Protein AF-A0A957HGF2-F1 (afdb_monomer)

pLDDT: mean 92.19, std 8.31, range [50.94, 98.81]

Radius of gyration: 19.51 Å; Cα contacts (8 Å, |Δi|>4): 383; chains: 1; bounding box: 54×45×53 Å

Mean predicted aligned error: 4.56 Å

Secondary structure (DSSP, 8-state):
--STTTGGG--PPPPP----HHHHHHHHHHHHHHHHHHHHHHHHTHHHHHH-TT---TTSS--SSS--HHHHHHHHHHHHHHHHHHHHHHHHHHHH-TT--TTTTT----HHHHHHHHHHHHHHHHHHHHHHHHHHHHHS--EEETTEEE-PPPHHHHHHHHHHHHHHHHHHHHHHHIIIIIT--B-TTSPBPPHHHHHHHHHHHHHHHHHHHHHHHHHHHHTTPPPTT--HHHHHHHHHHHHHHHHHHHHHHHHHHHHSSSHHHHHHHHHHHHHHHHHHSPP-S--

Sequence (287 aa):
LKTMYFNSLVQPLPEAMPMTGPMRWLGYVLAAGIPAITFFWTQTSFLNFLMGAENPLLFTAPTPLFAQNITNGVVVWALTNGVITLVLFLIWHFTSNKGATLENYAMPIHWPHIFKSALLAICVLTFGYLLLAAADLLFRVDFRFWVVTAKLMSPLQFRMFLGYLPFFVIFFLIVGLVLHGQLRLMTATGDDVPMWRAMLANVGLLVTGIVVLLLIQYIPLMAGSPLPLGESLLTIVAFQFVALLTIAGVVMTFFFRKTGTLYTGAFLSALFITWVIVAGQATHFAF

Foldseek 3Di:
DPDPLLLLLFDPAFQADADDDPVLVVLLCCLQAVLLVCLPCQLPPVCCVVPNPPDPDQQNDADLLRQFSNLSSVLSSLLVSLVVLVVVVVVCCVPPVDPDDCLNLQRDPDVVSLVSLLVLLVVVVVVVLVVQVVCCVPPVDFPDDPLFGFDDDDPSLVSNLVSSLVSLLSSLQSLSSCLSHHNQDDDPVSHHDPLVVSLVSQLCSQQVSLVVSLCQQVVVVVVVHHRPVPDVVSSSVSVNSNVLSSVLSSQQSVSCVRRSHRNNSSSNSSSVVSNRDSRSGDGRDDD

Nearest PDB structures (foldseek):
  6xbj-assembly1_R  TM=2.163E-01  e=7.544E+00  Homo sapiens

Structure (mmCIF, N/CA/C/O backbone):
data_AF-A0A957HGF2-F1
#
_entry.id   AF-A0A957HGF2-F1
#
loop_
_atom_site.group_PDB
_atom_site.id
_atom_site.type_symbol
_atom_site.label_atom_id
_atom_site.label_alt_id
_atom_site.label_comp_id
_atom_site.label_asym_id
_atom_site.label_entity_id
_atom_site.label_seq_id
_atom_site.pdbx_PDB_ins_code
_atom_site.Cartn_x
_atom_site.Cartn_y
_atom_site.Cartn_z
_atom_site.occupancy
_atom_site.B_iso_or_equiv
_atom_site.auth_seq_id
_atom_site.auth_comp_id
_atom_site.auth_asym_id
_atom_site.auth_atom_id
_atom_site.pdbx_PDB_model_num
ATOM 1 N N . LEU A 1 1 ? -10.118 -19.663 6.693 1.00 84.44 1 LEU A N 1
ATOM 2 C CA . LEU A 1 1 ? -11.079 -19.133 7.695 1.00 84.44 1 LEU A CA 1
ATOM 3 C C . LEU A 1 1 ? -12.048 -20.195 8.218 1.00 84.44 1 LEU A C 1
ATOM 5 O O . LEU A 1 1 ? -12.148 -20.310 9.422 1.00 84.44 1 LEU A O 1
ATOM 9 N N . LYS A 1 2 ? -12.700 -21.024 7.383 1.00 84.81 2 LYS A N 1
ATOM 10 C CA . LYS A 1 2 ? -13.541 -22.147 7.876 1.00 84.81 2 LYS A CA 1
ATOM 11 C C . LYS A 1 2 ? -12.757 -23.355 8.430 1.00 84.81 2 LYS A C 1
ATOM 13 O O . LYS A 1 2 ? -13.328 -24.248 9.036 1.00 84.81 2 LYS A O 1
ATOM 18 N N . THR A 1 3 ? -11.450 -23.401 8.192 1.00 88.62 3 THR A N 1
ATOM 19 C CA . THR A 1 3 ? -10.520 -24.418 8.707 1.00 88.62 3 THR A CA 1
ATOM 20 C C . THR A 1 3 ? -10.354 -24.304 10.223 1.00 88.62 3 THR A C 1
ATOM 22 O O . THR A 1 3 ? -10.241 -23.177 10.706 1.00 88.62 3 THR A O 1
ATOM 25 N N . MET A 1 4 ? -10.178 -25.419 10.943 1.00 85.56 4 MET A N 1
ATOM 26 C CA . MET A 1 4 ? -9.976 -25.413 12.405 1.00 85.56 4 MET A CA 1
ATOM 27 C C . MET A 1 4 ? -8.855 -24.465 12.867 1.00 85.56 4 MET A C 1
ATOM 29 O O . MET A 1 4 ? -9.031 -23.721 13.825 1.00 85.56 4 MET A O 1
ATOM 33 N N . TYR A 1 5 ? -7.731 -24.420 12.147 1.00 90.94 5 TYR A N 1
ATOM 34 C CA . TYR A 1 5 ? -6.567 -23.627 12.553 1.00 90.94 5 TYR A CA 1
ATOM 35 C C . TYR A 1 5 ? -6.766 -22.099 12.439 1.00 90.94 5 TYR A C 1
ATOM 37 O O . TYR A 1 5 ? -6.429 -21.355 13.365 1.00 90.94 5 TYR A O 1
ATOM 45 N N . PHE A 1 6 ? -7.327 -21.630 11.315 1.00 94.44 6 PHE A N 1
ATOM 46 C CA . PHE A 1 6 ? -7.536 -20.199 11.033 1.00 94.44 6 PHE A CA 1
ATOM 47 C C . PHE A 1 6 ? -8.902 -19.657 11.475 1.00 94.44 6 PHE A C 1
ATOM 49 O O . PHE A 1 6 ? -9.135 -18.460 11.326 1.00 94.44 6 PHE A O 1
ATOM 56 N N . ASN A 1 7 ? -9.813 -20.489 11.989 1.00 94.06 7 ASN A N 1
ATOM 57 C CA . ASN A 1 7 ? -11.119 -20.014 12.465 1.00 94.06 7 ASN A CA 1
ATOM 58 C C . ASN A 1 7 ? -10.973 -19.031 13.638 1.00 94.06 7 ASN A C 1
ATOM 60 O O . ASN A 1 7 ? -11.716 -18.064 13.728 1.00 94.06 7 ASN A O 1
ATOM 64 N N . SER A 1 8 ? -9.932 -19.184 14.465 1.00 93.38 8 SER A N 1
ATOM 65 C CA . SER A 1 8 ? -9.652 -18.250 15.565 1.00 93.38 8 SER A CA 1
ATOM 66 C C . SER A 1 8 ? -9.336 -16.815 15.114 1.00 93.38 8 SER A C 1
ATOM 68 O O . SER A 1 8 ? -9.271 -15.923 15.952 1.00 93.38 8 SER A O 1
ATOM 70 N N . LEU A 1 9 ? -9.079 -16.585 13.818 1.00 94.88 9 LEU A N 1
ATOM 71 C CA . LEU A 1 9 ? -8.892 -15.241 13.262 1.00 94.88 9 LEU A CA 1
ATOM 72 C C . LEU A 1 9 ? -10.216 -14.514 13.008 1.00 94.88 9 LEU A C 1
ATOM 74 O O . LEU A 1 9 ? -10.194 -13.314 12.768 1.00 94.88 9 LEU A O 1
ATOM 78 N N . VAL A 1 10 ? -11.350 -15.219 13.002 1.00 95.81 10 VAL A N 1
ATOM 79 C CA . VAL A 1 10 ? -12.670 -14.614 12.814 1.00 95.81 10 VAL A CA 1
ATOM 80 C C . VAL A 1 10 ? -13.101 -14.000 14.141 1.00 95.81 10 VAL A C 1
ATOM 82 O O . VAL A 1 10 ? -13.504 -14.710 15.058 1.00 95.81 10 VAL A O 1
ATOM 85 N N . GLN A 1 11 ? -12.983 -12.679 14.246 1.00 92.19 11 GLN A N 1
ATOM 86 C CA . GLN A 1 11 ? -13.382 -11.907 15.421 1.00 92.19 11 GLN A CA 1
ATOM 87 C C . GLN A 1 11 ? -14.554 -10.978 15.084 1.00 92.19 11 GLN A C 1
ATOM 89 O O . GLN A 1 11 ? -14.742 -10.640 13.907 1.00 92.19 11 GLN A O 1
ATOM 94 N N . PRO A 1 12 ? -15.355 -10.563 16.085 1.00 92.44 12 PRO A N 1
ATOM 95 C CA . PRO A 1 12 ? -16.331 -9.501 15.881 1.00 92.44 12 PRO A CA 1
ATOM 96 C C . PRO A 1 12 ? -15.640 -8.238 15.364 1.00 92.44 12 PRO A C 1
ATOM 98 O O . PRO A 1 12 ? -14.482 -7.964 15.682 1.00 92.44 12 PRO A O 1
ATOM 101 N N . LEU A 1 13 ? -16.359 -7.471 14.545 1.00 93.69 13 LEU A N 1
ATOM 102 C CA . LEU A 1 13 ? -15.861 -6.176 14.106 1.00 93.69 13 LEU A CA 1
ATOM 103 C C . LEU A 1 13 ? -15.725 -5.253 15.327 1.00 93.69 13 LEU A C 1
ATOM 105 O O . LEU A 1 13 ? -16.659 -5.192 16.127 1.00 93.69 13 LEU A O 1
ATOM 109 N N . PRO A 1 14 ? -14.605 -4.526 15.465 1.00 92.50 14 PRO A N 1
ATOM 110 C CA . PRO A 1 14 ? -14.421 -3.611 16.578 1.00 92.50 14 PRO A CA 1
ATOM 111 C C . PRO A 1 14 ? -15.425 -2.466 16.487 1.00 92.50 14 PRO A C 1
ATOM 113 O O . PRO A 1 14 ? -15.842 -2.076 15.383 1.00 92.50 14 PRO A O 1
ATOM 116 N N . GLU A 1 15 ? -15.769 -1.907 17.645 1.00 91.25 15 GLU A N 1
ATOM 117 C CA . GLU A 1 15 ? -16.555 -0.682 17.723 1.00 91.25 15 GLU A CA 1
ATOM 118 C C . GLU A 1 15 ? -15.831 0.432 16.970 1.00 91.25 15 GLU A C 1
ATOM 120 O O . GLU A 1 15 ? -14.647 0.710 17.191 1.00 91.25 15 GLU A O 1
ATOM 125 N N . ALA A 1 16 ? -16.547 1.033 16.030 1.00 89.00 16 ALA A N 1
ATOM 126 C CA . ALA A 1 16 ? -15.985 2.016 15.137 1.00 89.00 16 ALA A CA 1
ATOM 127 C C . ALA A 1 16 ? -16.044 3.408 15.768 1.00 89.00 16 ALA A C 1
ATOM 129 O O . ALA A 1 16 ? -17.115 3.902 16.105 1.00 89.00 16 ALA A O 1
ATOM 130 N N . MET A 1 17 ? -14.895 4.076 15.814 1.00 91.06 17 MET A N 1
ATOM 131 C CA . MET A 1 17 ? -14.802 5.502 16.123 1.00 91.06 17 MET A CA 1
ATOM 132 C C . MET A 1 17 ? -14.191 6.254 14.936 1.00 91.06 17 MET A C 1
ATOM 134 O O . MET A 1 17 ? -13.035 6.676 15.009 1.00 91.06 17 MET A O 1
ATOM 138 N N . PRO A 1 18 ? -14.907 6.356 13.798 1.00 91.94 18 PRO A N 1
ATOM 139 C CA . PRO A 1 18 ? -14.390 7.035 12.622 1.00 91.94 18 PRO A CA 1
ATOM 140 C C . PRO A 1 18 ? -14.463 8.553 12.789 1.00 91.94 18 PRO A C 1
ATOM 142 O O . PRO A 1 18 ? -15.215 9.101 13.593 1.00 91.94 18 PRO A O 1
ATOM 145 N N . MET A 1 19 ? -13.723 9.255 11.946 1.00 90.88 19 MET A N 1
ATOM 146 C CA . MET A 1 19 ? -13.825 10.696 11.801 1.00 90.88 19 MET A CA 1
ATOM 147 C C . MET A 1 19 ? -15.207 11.096 11.265 1.00 90.88 19 MET A C 1
ATOM 149 O O . MET A 1 19 ? -15.701 10.522 10.291 1.00 90.88 19 MET A O 1
ATOM 153 N N . THR A 1 20 ? -15.820 12.112 11.870 1.00 88.12 20 THR A N 1
ATOM 154 C CA . THR A 1 20 ? -17.167 12.590 11.529 1.00 88.12 20 THR A CA 1
ATOM 155 C C . THR A 1 20 ? -17.152 14.034 11.012 1.00 88.12 20 THR A C 1
ATOM 157 O O . THR A 1 20 ? -16.141 14.738 11.077 1.00 88.12 20 THR A O 1
ATOM 160 N N . GLY A 1 21 ? -18.277 14.474 10.437 1.00 88.00 21 GLY A N 1
ATOM 161 C CA . GLY A 1 21 ? -18.465 15.858 9.995 1.00 88.00 21 GLY A CA 1
ATOM 162 C C . GLY A 1 21 ? -17.553 16.294 8.830 1.00 88.00 21 GLY A C 1
ATOM 163 O O . GLY A 1 21 ? -17.125 15.457 8.031 1.00 88.00 21 GLY A O 1
ATOM 164 N N . PRO A 1 22 ? -17.257 17.603 8.695 1.00 88.62 22 PRO A N 1
ATOM 165 C CA . PRO A 1 22 ? -16.480 18.144 7.573 1.00 88.62 22 PRO A CA 1
ATOM 166 C C . PRO A 1 22 ? -15.029 17.646 7.542 1.00 88.62 22 PRO A C 1
ATOM 168 O O . PRO A 1 22 ? -14.459 17.477 6.465 1.00 88.62 22 PRO A O 1
ATOM 171 N N . MET A 1 23 ? -14.448 17.331 8.705 1.00 89.06 23 MET A N 1
ATOM 172 C CA . MET A 1 23 ? -13.080 16.815 8.806 1.00 89.06 23 MET A CA 1
ATOM 173 C C . MET A 1 23 ? -12.916 15.476 8.074 1.00 89.06 23 MET A C 1
ATOM 175 O O . MET A 1 23 ? -11.857 15.195 7.520 1.00 89.06 23 MET A O 1
ATOM 179 N N . ARG A 1 24 ? -13.987 14.675 7.988 1.00 90.81 24 ARG A N 1
ATOM 180 C CA . ARG A 1 24 ? -14.004 13.419 7.229 1.00 90.81 24 ARG A CA 1
ATOM 181 C C . ARG A 1 24 ? -13.725 13.634 5.742 1.00 90.81 24 ARG A C 1
ATOM 183 O O . ARG A 1 24 ? -12.932 12.901 5.159 1.00 90.81 24 ARG A O 1
ATOM 190 N N . TRP A 1 25 ? -14.348 14.649 5.145 1.00 91.81 25 TRP A N 1
ATOM 191 C CA . TRP A 1 25 ? -14.136 14.993 3.739 1.00 91.81 25 TRP A CA 1
ATOM 192 C C . TRP A 1 25 ? -12.718 15.491 3.494 1.00 91.81 25 TRP A C 1
ATOM 194 O O . TRP A 1 25 ? -12.092 15.071 2.524 1.00 91.81 25 TRP A O 1
ATOM 204 N N . LEU A 1 26 ? -12.182 16.305 4.409 1.00 93.31 26 LEU A N 1
ATOM 205 C CA . LEU A 1 26 ? -10.776 16.695 4.360 1.00 93.31 26 LEU A CA 1
ATOM 206 C C . LEU A 1 26 ? -9.864 15.463 4.428 1.00 93.31 26 LEU A C 1
ATOM 208 O O . LEU A 1 26 ? -8.961 15.334 3.610 1.00 93.31 26 LEU A O 1
ATOM 212 N N . GLY A 1 27 ? -10.137 14.518 5.330 1.00 93.38 27 GLY A N 1
ATOM 213 C CA . GLY A 1 27 ? -9.402 13.255 5.407 1.00 93.38 27 GLY A CA 1
ATOM 2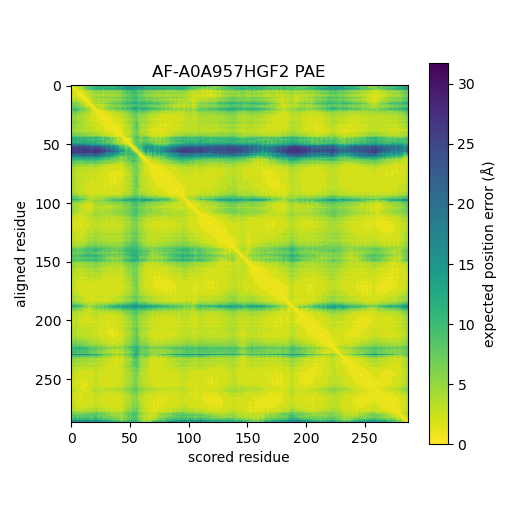14 C C . GLY A 1 27 ? -9.438 12.453 4.106 1.00 93.38 27 GLY A C 1
ATOM 215 O O . GLY A 1 27 ? -8.409 11.929 3.698 1.00 93.38 27 GLY A O 1
ATOM 216 N N . TYR A 1 28 ? -10.581 12.405 3.416 1.00 94.12 28 TYR A N 1
ATOM 217 C CA . TYR A 1 28 ? -10.693 11.762 2.104 1.00 94.12 28 TYR A CA 1
ATOM 218 C C . TYR A 1 28 ? -9.872 12.462 1.023 1.00 94.12 28 TYR A C 1
ATOM 220 O O . TYR A 1 28 ? -9.154 11.794 0.280 1.00 94.12 28 TYR A O 1
ATOM 228 N N . VAL A 1 29 ? -9.934 13.793 0.961 1.00 95.56 29 VAL A N 1
ATOM 229 C CA . VAL A 1 29 ? -9.143 14.582 0.007 1.00 95.56 29 VAL A CA 1
ATOM 230 C C . VAL A 1 29 ? -7.649 14.410 0.269 1.00 95.56 29 VAL A C 1
ATOM 232 O O . VAL A 1 29 ? -6.894 14.202 -0.674 1.00 95.56 29 VAL A O 1
ATOM 235 N N . LEU A 1 30 ? -7.216 14.438 1.531 1.00 96.00 30 LEU A N 1
ATOM 236 C CA . LEU A 1 30 ? -5.814 14.242 1.899 1.00 96.00 30 LEU A CA 1
ATOM 237 C C . LEU A 1 30 ? -5.345 12.813 1.597 1.00 96.00 30 LEU A C 1
ATOM 239 O O . LEU A 1 30 ? -4.309 12.640 0.960 1.00 96.00 30 LEU A O 1
ATOM 243 N N . ALA A 1 31 ? -6.120 11.796 1.986 1.00 94.69 31 ALA A N 1
ATOM 244 C CA . ALA A 1 31 ? -5.769 10.395 1.761 1.00 94.69 31 ALA A CA 1
ATOM 245 C C . ALA A 1 31 ? -5.655 10.046 0.268 1.00 94.69 31 ALA A C 1
ATOM 247 O O . ALA A 1 31 ? -4.767 9.287 -0.108 1.00 94.69 31 ALA A O 1
ATOM 248 N N . ALA A 1 32 ? -6.513 10.619 -0.583 1.00 95.25 32 ALA A N 1
ATOM 249 C CA . ALA A 1 32 ? -6.429 10.431 -2.029 1.00 95.25 32 ALA A CA 1
ATOM 250 C C . ALA A 1 32 ? -5.368 11.338 -2.681 1.00 95.25 32 ALA A C 1
ATOM 252 O O . ALA A 1 32 ? -4.645 10.902 -3.572 1.00 95.25 32 ALA A O 1
ATOM 253 N N . GLY A 1 33 ? -5.263 12.601 -2.263 1.00 96.50 33 GLY A N 1
ATOM 254 C CA . GLY A 1 33 ? -4.440 13.618 -2.920 1.00 96.50 33 GLY A CA 1
ATOM 255 C C . GLY A 1 33 ? -2.946 13.522 -2.611 1.00 96.50 33 GLY A C 1
ATOM 256 O O . GLY A 1 33 ? -2.130 13.688 -3.517 1.00 96.50 33 GLY A O 1
ATOM 257 N N . ILE A 1 34 ? -2.567 13.220 -1.364 1.00 97.19 34 ILE A N 1
ATOM 258 C CA . ILE A 1 34 ? -1.154 13.180 -0.945 1.00 97.19 34 ILE A CA 1
ATOM 259 C C . ILE A 1 34 ? -0.346 12.152 -1.757 1.00 97.19 34 ILE A C 1
ATOM 261 O O . ILE A 1 34 ? 0.706 12.539 -2.278 1.00 97.19 34 ILE A O 1
ATOM 265 N N . PRO A 1 35 ? -0.810 10.900 -1.968 1.00 96.81 35 PRO A N 1
ATOM 266 C CA . PRO A 1 35 ? -0.082 9.938 -2.794 1.00 96.81 35 PRO A CA 1
ATOM 267 C C . PRO A 1 35 ? 0.159 10.425 -4.222 1.00 96.81 35 PRO A C 1
ATOM 269 O O . PRO A 1 35 ? 1.240 10.207 -4.758 1.00 96.81 35 PRO A O 1
ATOM 272 N N . ALA A 1 36 ? -0.807 11.132 -4.815 1.00 96.12 36 ALA A N 1
ATOM 273 C CA . ALA A 1 36 ? -0.697 11.675 -6.166 1.00 96.12 36 ALA A CA 1
ATOM 274 C C . ALA A 1 36 ? 0.300 12.837 -6.256 1.00 96.12 36 ALA A C 1
ATOM 276 O O . ALA A 1 36 ? 1.163 12.842 -7.129 1.00 96.12 36 ALA A O 1
ATOM 277 N N . ILE A 1 37 ? 0.211 13.795 -5.328 1.00 95.94 37 ILE A N 1
ATOM 278 C CA . ILE A 1 37 ? 1.089 14.975 -5.277 1.00 95.94 37 ILE A CA 1
ATOM 279 C C . ILE A 1 37 ? 2.541 14.556 -5.030 1.00 95.94 37 ILE A C 1
ATOM 281 O O . ILE A 1 37 ? 3.468 15.099 -5.625 1.00 95.94 37 ILE A O 1
ATOM 285 N N . THR A 1 38 ? 2.743 13.570 -4.158 1.00 95.56 38 THR A N 1
ATOM 286 C CA . THR A 1 38 ? 4.082 13.098 -3.791 1.00 95.56 38 THR A CA 1
ATOM 287 C C . THR A 1 38 ? 4.685 12.131 -4.809 1.00 95.56 38 THR A C 1
ATOM 289 O O . THR A 1 38 ? 5.895 11.926 -4.772 1.00 95.56 38 THR A O 1
ATOM 292 N N . PHE A 1 39 ? 3.884 11.574 -5.730 1.00 95.12 39 PHE A N 1
ATOM 293 C CA . PHE A 1 39 ? 4.262 10.441 -6.582 1.00 95.12 39 PHE A CA 1
ATOM 294 C C . PHE A 1 39 ? 5.601 10.627 -7.298 1.00 95.12 39 PHE A C 1
ATOM 296 O O . PHE A 1 39 ? 6.506 9.821 -7.100 1.00 95.12 39 PHE A O 1
ATOM 303 N N . PHE A 1 40 ? 5.759 11.680 -8.103 1.00 92.75 40 PHE A N 1
ATOM 304 C CA . PHE A 1 40 ? 7.009 11.901 -8.838 1.00 92.75 40 PHE A CA 1
ATOM 305 C C . PHE A 1 40 ? 8.129 12.382 -7.917 1.00 92.75 40 PHE A C 1
ATOM 307 O O . PHE A 1 40 ? 9.205 11.789 -7.878 1.00 92.75 40 PHE A O 1
ATOM 314 N N . TRP A 1 41 ? 7.850 13.413 -7.116 1.00 90.69 41 TRP A N 1
ATOM 315 C CA . TRP A 1 41 ? 8.859 14.093 -6.307 1.00 90.69 41 TRP A CA 1
ATOM 316 C C . TRP A 1 41 ? 9.591 13.158 -5.336 1.00 90.69 41 TRP A C 1
ATOM 318 O O . TRP A 1 41 ? 10.819 13.218 -5.229 1.00 90.69 41 TRP A O 1
ATOM 328 N N . THR A 1 42 ? 8.874 12.243 -4.671 1.00 89.56 42 THR A N 1
ATOM 329 C CA . THR A 1 42 ? 9.517 11.303 -3.739 1.00 89.56 42 THR A CA 1
ATOM 330 C C . THR A 1 42 ? 10.404 10.277 -4.424 1.00 89.56 42 THR A C 1
ATOM 332 O O . THR A 1 42 ? 11.352 9.796 -3.815 1.00 89.56 42 THR A O 1
ATOM 335 N N . GLN A 1 43 ? 10.098 9.944 -5.679 1.00 89.56 43 GLN A N 1
ATOM 336 C CA . GLN A 1 43 ? 10.819 8.921 -6.431 1.00 89.56 43 GLN A CA 1
ATOM 337 C C . GLN A 1 43 ? 12.063 9.480 -7.127 1.00 89.56 43 GLN A C 1
ATOM 339 O O . GLN A 1 43 ? 13.004 8.725 -7.351 1.00 89.56 43 GLN A O 1
ATOM 344 N N . THR A 1 44 ? 12.089 10.776 -7.454 1.00 84.50 44 THR A N 1
ATOM 345 C CA . THR A 1 44 ? 13.167 11.373 -8.263 1.00 84.50 44 THR A CA 1
ATOM 346 C C . THR A 1 44 ? 14.053 12.356 -7.507 1.00 84.50 44 THR A C 1
ATOM 348 O O . THR A 1 44 ? 15.237 12.459 -7.811 1.00 84.50 44 THR A O 1
ATOM 351 N N . SER A 1 45 ? 13.515 13.108 -6.541 1.00 78.88 45 SER A N 1
ATOM 352 C CA . SER A 1 45 ? 14.218 14.272 -5.969 1.00 78.88 45 SER A CA 1
ATOM 353 C C . SER A 1 45 ? 14.293 14.294 -4.446 1.00 78.88 45 SER A C 1
ATOM 355 O O . SER A 1 45 ? 15.157 14.967 -3.890 1.00 78.88 45 SER A O 1
ATOM 357 N N . PHE A 1 46 ? 13.421 13.569 -3.747 1.00 77.12 46 PHE A N 1
ATOM 358 C CA . PHE A 1 46 ? 13.292 13.692 -2.293 1.00 77.12 46 PHE A CA 1
ATOM 359 C C . PHE A 1 46 ? 14.539 13.300 -1.501 1.00 77.12 46 PHE A C 1
ATOM 361 O O . PHE A 1 46 ? 14.929 14.029 -0.591 1.00 77.12 46 PHE A O 1
ATOM 368 N N . LEU A 1 47 ? 15.194 12.189 -1.846 1.00 72.31 47 LEU A N 1
ATOM 369 C CA . LEU A 1 47 ? 16.411 11.780 -1.135 1.00 72.31 47 LEU A CA 1
ATOM 370 C C . LEU A 1 47 ? 17.556 12.775 -1.361 1.00 72.31 47 LEU A C 1
ATOM 372 O O . LEU A 1 47 ? 18.235 13.144 -0.405 1.00 72.31 47 LEU A O 1
ATOM 376 N N . ASN A 1 48 ? 17.693 13.298 -2.583 1.00 73.62 48 ASN A N 1
ATOM 377 C CA . ASN A 1 48 ? 18.665 14.349 -2.895 1.00 73.62 48 ASN A CA 1
ATOM 378 C C . ASN A 1 48 ? 18.371 15.646 -2.121 1.00 73.62 48 ASN A C 1
ATOM 380 O O . ASN A 1 48 ? 19.297 16.298 -1.647 1.00 73.62 48 ASN A O 1
ATOM 384 N N . PHE A 1 49 ? 17.092 16.005 -1.955 1.00 75.38 49 PHE A N 1
ATOM 385 C CA . PHE A 1 49 ? 16.668 17.155 -1.152 1.00 75.38 49 PHE A CA 1
ATOM 386 C C . PHE A 1 49 ? 17.007 16.991 0.337 1.00 75.38 49 PHE A C 1
ATOM 388 O O . PHE A 1 49 ? 17.489 17.933 0.957 1.00 75.38 49 PHE A O 1
ATOM 395 N N . LEU A 1 50 ? 16.772 15.809 0.916 1.00 71.25 50 LEU A N 1
ATOM 396 C CA . LEU A 1 50 ? 17.012 15.567 2.341 1.00 71.25 50 LEU A CA 1
ATOM 397 C C . LEU A 1 50 ? 18.491 15.399 2.701 1.00 71.25 50 LEU A C 1
ATOM 399 O O . LEU A 1 50 ? 18.886 15.756 3.809 1.00 71.25 50 LEU A O 1
ATOM 403 N N . MET A 1 51 ? 19.288 14.799 1.815 1.00 68.44 51 MET A N 1
ATOM 404 C CA . MET A 1 51 ? 20.620 14.283 2.164 1.00 68.44 51 MET A CA 1
ATOM 405 C C . MET A 1 51 ? 21.764 14.912 1.358 1.00 68.44 51 MET A C 1
ATOM 407 O O . MET A 1 51 ? 22.931 14.599 1.609 1.00 68.44 51 MET A O 1
ATOM 411 N N . GLY A 1 52 ? 21.444 15.814 0.425 1.00 63.88 52 GLY A N 1
ATOM 412 C CA . GLY A 1 52 ? 22.397 16.400 -0.516 1.00 63.88 52 GLY A CA 1
ATOM 413 C C . GLY A 1 52 ? 22.760 15.440 -1.653 1.00 63.88 52 GLY A C 1
ATOM 414 O O . GLY A 1 52 ? 22.696 14.222 -1.508 1.00 63.88 52 GLY A O 1
ATOM 415 N N . ALA A 1 53 ? 23.167 15.992 -2.800 1.00 61.19 53 ALA A N 1
ATOM 416 C CA . ALA A 1 53 ? 23.489 15.225 -4.012 1.00 61.19 53 ALA A CA 1
ATOM 417 C C . ALA A 1 53 ? 24.703 14.279 -3.866 1.00 61.19 53 ALA A C 1
ATOM 419 O O . ALA A 1 53 ? 24.942 13.450 -4.739 1.00 61.19 53 ALA A O 1
ATOM 420 N N . GLU A 1 54 ? 25.469 14.405 -2.779 1.00 57.16 54 GLU A N 1
ATOM 421 C CA . GLU A 1 54 ? 26.748 13.714 -2.577 1.00 57.16 54 GLU A CA 1
ATOM 422 C C . GLU A 1 54 ? 26.655 12.455 -1.698 1.00 57.16 54 GLU A C 1
ATOM 424 O O . GLU A 1 54 ? 27.647 11.746 -1.552 1.00 57.16 54 GLU A O 1
ATOM 429 N N . ASN A 1 55 ? 25.483 12.134 -1.130 1.00 53.66 55 ASN A N 1
ATOM 430 C CA . ASN A 1 55 ? 25.311 10.978 -0.242 1.00 53.66 55 ASN A CA 1
ATOM 431 C C . ASN A 1 55 ? 24.482 9.863 -0.897 1.00 53.66 55 ASN A C 1
ATOM 433 O O . ASN A 1 55 ? 23.259 9.826 -0.722 1.00 53.66 55 ASN A O 1
ATOM 437 N N . PRO A 1 56 ? 25.114 8.901 -1.597 1.00 50.94 56 PRO A N 1
ATOM 438 C CA . PRO A 1 56 ? 24.421 7.733 -2.111 1.00 50.94 56 PRO A CA 1
ATOM 439 C C . PRO A 1 56 ? 24.145 6.735 -0.973 1.00 50.94 56 PRO A C 1
ATOM 441 O O . PRO A 1 56 ? 24.817 5.715 -0.830 1.00 50.94 56 PRO A O 1
ATOM 444 N N . LEU A 1 57 ? 23.174 7.038 -0.112 1.00 52.50 57 LEU A N 1
ATOM 445 C CA . LEU A 1 57 ? 22.667 6.104 0.896 1.00 52.50 57 LEU A CA 1
ATOM 446 C C . LEU A 1 57 ? 21.355 5.466 0.429 1.00 52.50 57 LEU A C 1
ATOM 448 O O . LEU A 1 57 ? 20.721 5.963 -0.503 1.00 52.50 57 LEU A O 1
ATOM 452 N N . LEU A 1 58 ? 21.030 4.320 1.051 1.00 54.12 58 LEU A N 1
ATOM 453 C CA . LEU A 1 58 ? 19.870 3.436 0.838 1.00 54.12 58 LEU A CA 1
ATOM 454 C C . LEU A 1 58 ? 18.882 3.946 -0.224 1.00 54.12 58 LEU A C 1
ATOM 456 O O . LEU A 1 58 ? 18.198 4.939 -0.001 1.00 54.12 58 LEU A O 1
ATOM 460 N N . PHE A 1 59 ? 18.785 3.211 -1.339 1.00 61.81 59 PHE A N 1
ATOM 461 C CA . PHE A 1 59 ? 17.851 3.411 -2.462 1.00 61.81 59 PHE A CA 1
ATOM 462 C C . PHE A 1 59 ? 18.285 4.376 -3.583 1.00 61.81 59 PHE A C 1
ATOM 464 O O . PHE A 1 59 ? 17.736 4.259 -4.677 1.00 61.81 59 PHE A O 1
ATOM 471 N N . THR A 1 60 ? 19.283 5.247 -3.382 1.00 61.75 60 THR A N 1
ATOM 472 C CA . THR A 1 60 ? 19.795 6.163 -4.436 1.00 61.75 60 THR A CA 1
ATOM 473 C C . THR A 1 60 ? 20.747 5.498 -5.439 1.00 61.75 60 THR A C 1
ATOM 475 O O . THR A 1 60 ? 20.748 5.855 -6.615 1.00 61.75 60 THR A O 1
ATOM 478 N N . ALA A 1 61 ? 21.517 4.499 -5.000 1.00 67.94 61 ALA A N 1
ATOM 479 C CA . ALA A 1 61 ? 22.354 3.657 -5.850 1.00 67.94 61 ALA A CA 1
ATOM 480 C C . ALA A 1 61 ? 21.900 2.188 -5.751 1.00 67.94 61 ALA A C 1
ATOM 482 O O . ALA A 1 61 ? 21.558 1.734 -4.650 1.00 67.94 61 ALA A O 1
ATOM 483 N N . PRO A 1 62 ? 21.898 1.421 -6.861 1.00 73.81 62 PRO A N 1
ATOM 484 C CA . PRO A 1 62 ? 21.620 -0.006 -6.810 1.00 73.81 62 PRO A CA 1
ATOM 485 C C . PRO A 1 62 ? 22.615 -0.696 -5.874 1.00 73.81 62 PRO A C 1
ATOM 487 O O . PRO A 1 62 ? 23.825 -0.540 -6.012 1.00 73.81 62 PRO A O 1
ATOM 490 N N . THR A 1 63 ? 22.109 -1.483 -4.932 1.00 82.94 63 THR A N 1
ATOM 491 C CA . THR A 1 63 ? 22.924 -2.364 -4.077 1.00 82.94 63 THR A CA 1
ATOM 492 C C . THR A 1 63 ? 22.522 -3.818 -4.329 1.00 82.94 63 THR A C 1
ATOM 494 O O . THR A 1 63 ? 21.450 -4.044 -4.893 1.00 82.94 63 THR A O 1
ATOM 497 N N . PRO A 1 64 ? 23.290 -4.827 -3.874 1.00 80.69 64 PRO A N 1
ATOM 498 C CA . PRO A 1 64 ? 22.908 -6.229 -4.058 1.00 80.69 64 PRO A CA 1
ATOM 499 C C . PRO A 1 64 ? 21.521 -6.585 -3.494 1.00 80.69 64 PRO A C 1
ATOM 501 O O . PRO A 1 64 ? 20.866 -7.501 -3.990 1.00 80.69 64 PRO A O 1
ATOM 504 N N . LEU A 1 65 ? 21.071 -5.887 -2.444 1.00 79.56 65 LEU A N 1
ATOM 505 C CA . LEU A 1 65 ? 19.752 -6.101 -1.841 1.00 79.56 65 LEU A CA 1
ATOM 506 C C . LEU A 1 65 ? 18.670 -5.213 -2.475 1.00 79.56 65 LEU A C 1
ATOM 508 O O . LEU A 1 65 ? 17.527 -5.643 -2.610 1.00 79.56 65 LEU A O 1
ATOM 512 N N . PHE A 1 66 ? 19.044 -4.004 -2.901 1.00 86.25 66 PHE A N 1
ATOM 513 C CA . PHE A 1 66 ? 18.153 -2.989 -3.463 1.00 86.25 66 PHE A CA 1
ATOM 514 C C . PHE A 1 66 ? 18.567 -2.628 -4.889 1.00 86.25 66 PHE A C 1
ATOM 516 O O . PHE A 1 66 ? 18.944 -1.493 -5.188 1.00 86.25 66 PHE A O 1
ATOM 523 N N . ALA A 1 67 ? 18.547 -3.630 -5.764 1.00 88.19 67 ALA A N 1
ATOM 524 C CA . ALA A 1 67 ? 19.096 -3.532 -7.112 1.00 88.19 67 ALA A CA 1
ATOM 525 C C . ALA A 1 67 ? 18.125 -2.933 -8.144 1.00 88.19 67 ALA A C 1
ATOM 527 O O . ALA A 1 67 ? 18.484 -2.806 -9.312 1.00 88.19 67 ALA A O 1
ATOM 528 N N . GLN A 1 68 ? 16.885 -2.611 -7.770 1.00 90.88 68 GLN A N 1
ATOM 529 C CA . GLN A 1 68 ? 15.853 -2.155 -8.704 1.00 90.88 68 GLN A CA 1
ATOM 530 C C . GLN A 1 68 ? 15.504 -0.686 -8.451 1.00 90.88 68 GLN A C 1
ATOM 532 O O . GLN A 1 68 ? 14.788 -0.380 -7.503 1.00 90.88 68 GLN A O 1
ATOM 537 N N . ASN A 1 69 ? 15.954 0.221 -9.325 1.00 88.19 69 ASN A N 1
ATOM 538 C CA . ASN A 1 69 ? 15.757 1.670 -9.160 1.00 88.19 69 ASN A CA 1
ATOM 539 C C . ASN A 1 69 ? 14.282 2.080 -9.051 1.00 88.19 69 ASN A C 1
ATOM 541 O O . ASN A 1 69 ? 13.927 2.898 -8.208 1.00 88.19 69 ASN A O 1
ATOM 545 N N . ILE A 1 70 ? 13.403 1.476 -9.856 1.00 89.69 70 ILE A N 1
ATOM 546 C CA . ILE A 1 70 ? 11.964 1.765 -9.784 1.00 89.69 70 ILE A CA 1
ATOM 547 C C . ILE A 1 70 ? 11.371 1.256 -8.467 1.00 89.69 70 ILE A C 1
ATOM 549 O O . ILE A 1 70 ? 10.654 1.990 -7.795 1.00 89.69 70 ILE A O 1
ATOM 553 N N . THR A 1 71 ? 11.710 0.035 -8.046 1.00 92.75 71 THR A N 1
ATOM 554 C CA . THR A 1 71 ? 11.244 -0.522 -6.765 1.00 92.75 71 THR A CA 1
ATOM 555 C C . THR A 1 71 ? 11.747 0.303 -5.579 1.00 92.75 71 THR A C 1
ATOM 557 O O . THR A 1 71 ? 10.989 0.566 -4.651 1.00 92.75 71 THR A O 1
ATOM 560 N N . ASN A 1 72 ? 12.999 0.763 -5.637 1.00 91.56 72 ASN A N 1
ATOM 561 C CA . ASN A 1 72 ? 13.599 1.688 -4.677 1.00 91.56 72 ASN A CA 1
ATOM 562 C C . ASN A 1 72 ? 12.773 2.974 -4.560 1.00 91.56 72 ASN A C 1
ATOM 564 O O . ASN A 1 72 ? 12.344 3.326 -3.462 1.00 91.56 72 ASN A O 1
ATOM 568 N N . GLY A 1 73 ? 12.490 3.629 -5.691 1.00 91.38 73 GLY A N 1
ATOM 569 C CA . GLY A 1 73 ? 11.648 4.824 -5.736 1.00 91.38 73 GLY A CA 1
ATOM 570 C C . GLY A 1 73 ? 10.264 4.572 -5.138 1.00 91.38 73 GLY A C 1
ATOM 571 O O . GLY A 1 73 ? 9.826 5.313 -4.258 1.00 91.38 73 GLY A O 1
ATOM 572 N N . VAL A 1 74 ? 9.597 3.486 -5.535 1.00 94.50 74 VAL A N 1
ATOM 573 C CA . VAL A 1 74 ? 8.281 3.118 -4.992 1.00 94.50 74 VAL A CA 1
ATOM 574 C C . VAL A 1 74 ? 8.324 2.929 -3.476 1.00 94.50 74 VAL A C 1
ATOM 576 O O . VAL A 1 74 ? 7.397 3.354 -2.792 1.00 94.50 74 VAL A O 1
ATOM 579 N N . VAL A 1 75 ? 9.366 2.297 -2.935 1.00 94.56 75 VAL A N 1
ATOM 580 C CA . VAL A 1 75 ? 9.512 2.106 -1.484 1.00 94.56 75 VAL A CA 1
ATOM 581 C C . VAL A 1 75 ? 9.650 3.443 -0.773 1.00 94.56 75 VAL A C 1
ATOM 583 O O . VAL A 1 75 ? 8.961 3.669 0.219 1.00 94.56 75 VAL A O 1
ATOM 586 N N . VAL A 1 76 ? 10.467 4.356 -1.302 1.00 93.00 76 VAL A N 1
ATOM 587 C CA . VAL A 1 76 ? 10.590 5.720 -0.766 1.00 93.00 76 VAL A CA 1
ATOM 588 C C . VAL A 1 76 ? 9.238 6.434 -0.801 1.00 93.00 76 VAL A C 1
ATOM 590 O O . VAL A 1 76 ? 8.820 7.008 0.202 1.00 93.00 76 VAL A O 1
ATOM 593 N N . TRP A 1 77 ? 8.508 6.346 -1.915 1.00 95.12 77 TRP A N 1
ATOM 594 C CA . TRP A 1 77 ? 7.169 6.922 -2.038 1.00 95.12 77 TRP A CA 1
ATOM 595 C C . TRP A 1 77 ? 6.180 6.322 -1.030 1.00 95.12 77 TRP A C 1
ATOM 597 O O . TRP A 1 77 ? 5.486 7.065 -0.332 1.00 95.12 77 TRP A O 1
ATOM 607 N N . ALA A 1 78 ? 6.140 4.995 -0.900 1.00 96.81 78 ALA A N 1
ATOM 608 C CA . ALA A 1 78 ? 5.255 4.293 0.023 1.00 96.81 78 ALA A CA 1
ATOM 609 C C . ALA A 1 78 ? 5.558 4.655 1.483 1.00 96.81 78 ALA A C 1
ATOM 611 O O . ALA A 1 78 ? 4.644 4.978 2.236 1.00 96.81 78 ALA A O 1
ATOM 612 N N . LEU A 1 79 ? 6.831 4.667 1.888 1.00 95.56 79 LEU A N 1
ATOM 613 C CA . LEU A 1 79 ? 7.224 5.022 3.252 1.00 95.56 79 LEU A CA 1
ATOM 614 C C . LEU A 1 79 ? 6.934 6.488 3.568 1.00 95.56 79 LEU A C 1
ATOM 616 O O . LEU A 1 79 ? 6.381 6.767 4.628 1.00 95.56 79 LEU A O 1
ATOM 620 N N . THR A 1 80 ? 7.224 7.412 2.649 1.00 95.19 80 THR A N 1
ATOM 621 C CA . THR A 1 80 ? 6.892 8.833 2.827 1.00 95.19 80 THR A CA 1
ATOM 622 C C . THR A 1 80 ? 5.388 9.025 2.999 1.00 95.19 80 THR A C 1
ATOM 624 O O . THR A 1 80 ? 4.953 9.694 3.937 1.00 95.19 80 THR A O 1
ATOM 627 N N . ASN A 1 81 ? 4.572 8.373 2.166 1.00 97.31 81 ASN A N 1
ATOM 628 C CA . ASN A 1 81 ? 3.117 8.406 2.318 1.00 97.31 81 ASN A CA 1
ATOM 629 C C . ASN A 1 81 ? 2.651 7.753 3.618 1.00 97.31 81 ASN A C 1
ATOM 631 O O . ASN A 1 81 ? 1.756 8.286 4.271 1.00 97.31 81 ASN A O 1
ATOM 635 N N . GLY A 1 82 ? 3.265 6.643 4.026 1.00 97.69 82 GLY A N 1
ATOM 636 C CA . GLY A 1 82 ? 3.000 5.991 5.305 1.00 97.69 82 GLY A CA 1
ATOM 637 C C . GLY A 1 82 ? 3.280 6.919 6.487 1.00 97.69 82 GLY A C 1
ATOM 638 O O . GLY A 1 82 ? 2.427 7.072 7.354 1.00 97.69 82 GLY A O 1
ATOM 639 N N . VAL A 1 83 ? 4.424 7.606 6.495 1.00 97.62 83 VAL A N 1
ATOM 640 C CA . VAL A 1 83 ? 4.787 8.567 7.548 1.00 97.62 83 VAL A CA 1
ATOM 641 C C . VAL A 1 83 ? 3.811 9.739 7.584 1.00 97.62 83 VAL A C 1
ATOM 643 O O . VAL A 1 83 ? 3.273 10.034 8.649 1.00 97.62 83 VAL A O 1
ATOM 646 N N . ILE A 1 84 ? 3.527 10.377 6.443 1.00 97.62 84 ILE A N 1
ATOM 647 C CA . ILE A 1 84 ? 2.575 11.499 6.384 1.00 97.62 84 ILE A CA 1
ATOM 648 C C . ILE A 1 84 ? 1.193 11.050 6.877 1.00 97.62 84 ILE A C 1
ATOM 650 O O . ILE A 1 84 ? 0.581 11.713 7.714 1.00 97.62 84 ILE A O 1
ATOM 654 N N . THR A 1 85 ? 0.724 9.894 6.407 1.00 97.62 85 THR A N 1
ATOM 655 C CA . THR A 1 85 ? -0.564 9.311 6.801 1.00 97.62 85 THR A CA 1
ATOM 656 C C . THR A 1 85 ? -0.614 9.029 8.301 1.00 97.62 85 THR A C 1
ATOM 658 O O . THR A 1 85 ? -1.593 9.379 8.957 1.00 97.62 85 THR A O 1
ATOM 661 N N . LEU A 1 86 ? 0.449 8.452 8.866 1.00 97.75 86 LEU A N 1
ATOM 662 C CA . LEU A 1 86 ? 0.542 8.176 10.296 1.00 97.75 86 LEU A CA 1
ATOM 663 C C . LEU A 1 86 ? 0.537 9.467 11.120 1.00 97.75 86 LEU A C 1
ATOM 665 O O . LEU A 1 86 ? -0.174 9.542 12.115 1.00 97.75 86 LEU A O 1
ATOM 669 N N . VAL A 1 87 ? 1.272 10.501 10.703 1.00 98.00 87 VAL A N 1
ATOM 670 C CA . VAL A 1 87 ? 1.277 11.804 11.387 1.00 98.00 87 VAL A CA 1
ATOM 671 C C . VAL A 1 87 ? -0.121 12.424 11.386 1.00 98.00 87 VAL A C 1
ATOM 673 O O . VAL A 1 87 ? -0.607 12.830 12.440 1.00 98.00 87 VAL A O 1
ATOM 676 N N . LEU A 1 88 ? -0.807 12.446 10.239 1.00 96.75 88 LEU A N 1
ATOM 677 C CA . LEU A 1 88 ? -2.176 12.967 10.141 1.00 96.75 88 LEU A CA 1
ATOM 678 C C . LEU A 1 88 ? -3.165 12.159 10.990 1.00 96.75 88 LEU A C 1
ATOM 680 O O . LEU A 1 88 ? -4.028 12.737 11.656 1.00 96.75 88 LEU A O 1
ATOM 684 N N . PHE A 1 89 ? -3.019 10.834 11.006 1.00 96.44 89 PHE A N 1
ATOM 685 C CA . PHE A 1 89 ? -3.800 9.953 11.867 1.00 96.44 89 PHE A CA 1
ATOM 686 C C . PHE A 1 89 ? -3.572 10.267 13.352 1.00 96.44 89 PHE A C 1
ATOM 688 O O . PHE A 1 89 ? -4.537 10.408 14.101 1.00 96.44 89 PHE A O 1
ATOM 695 N N . LEU A 1 90 ? -2.316 10.427 13.781 1.00 96.25 90 LEU A N 1
ATOM 696 C CA . LEU A 1 90 ? -1.969 10.749 15.167 1.00 96.25 90 LEU A CA 1
ATOM 697 C C . LEU A 1 90 ? -2.505 12.127 15.576 1.00 96.25 90 LEU A C 1
ATOM 699 O O . LEU A 1 90 ? -3.091 12.252 16.649 1.00 96.25 90 LEU A O 1
ATOM 703 N N . ILE A 1 91 ? -2.386 13.143 14.713 1.00 95.50 91 ILE A N 1
ATOM 704 C CA . ILE A 1 91 ? -2.979 14.469 14.951 1.00 95.50 91 ILE A CA 1
ATOM 705 C C . ILE A 1 91 ? -4.486 14.336 15.173 1.00 95.50 91 ILE A C 1
ATOM 707 O O . ILE A 1 91 ? -5.016 14.876 16.143 1.00 95.50 91 ILE A O 1
ATOM 711 N N . TRP A 1 92 ? -5.188 13.592 14.316 1.00 95.06 92 TRP A N 1
ATOM 712 C CA . TRP A 1 92 ? -6.623 13.365 14.481 1.00 95.06 92 TRP A CA 1
ATOM 713 C C . TRP A 1 92 ? -6.949 12.613 15.779 1.00 95.06 92 TRP A C 1
ATOM 715 O O . TRP A 1 92 ? -7.843 13.033 16.516 1.00 95.06 92 TRP A O 1
ATOM 725 N N . HIS A 1 93 ? -6.202 11.556 16.104 1.00 94.75 93 HIS A N 1
ATOM 726 C CA . HIS A 1 93 ? -6.396 10.784 17.329 1.00 94.75 93 HIS A CA 1
ATOM 727 C C . HIS A 1 93 ? -6.270 11.660 18.583 1.00 94.75 93 HIS A C 1
ATOM 729 O O . HIS A 1 93 ? -7.171 11.666 19.421 1.00 94.75 93 HIS A O 1
ATOM 735 N N . PHE A 1 94 ? -5.200 12.454 18.690 1.00 94.12 94 PHE A N 1
ATOM 736 C CA . PHE A 1 94 ? -4.940 13.268 19.878 1.00 94.12 94 PHE A CA 1
ATOM 737 C C . PHE A 1 94 ? -5.808 14.529 19.975 1.00 94.12 94 PHE A C 1
ATOM 739 O O . PHE A 1 94 ? -5.997 15.057 21.072 1.00 94.12 94 PHE A O 1
ATOM 746 N N . THR A 1 95 ? -6.359 15.021 18.863 1.00 92.75 95 THR A N 1
ATOM 747 C CA . THR A 1 95 ? -7.200 16.232 18.862 1.00 92.75 95 THR A CA 1
ATOM 748 C C . THR A 1 95 ? -8.689 15.922 18.955 1.00 92.75 95 THR A C 1
ATOM 750 O O . THR A 1 95 ? -9.389 16.577 19.724 1.00 92.75 95 THR A O 1
ATOM 753 N N . SER A 1 96 ? -9.161 14.923 18.206 1.00 90.31 96 SER A N 1
ATOM 754 C CA . SER A 1 96 ? -10.588 14.697 17.950 1.00 90.31 96 SER A CA 1
ATOM 755 C C . SER A 1 96 ? -11.101 13.344 18.444 1.00 90.31 96 SER A C 1
ATOM 757 O O . SER A 1 96 ? -12.289 13.233 18.721 1.00 90.31 96 SER A O 1
ATOM 759 N N . ASN A 1 97 ? -10.241 12.328 18.576 1.00 91.06 97 ASN A N 1
ATOM 760 C CA . ASN A 1 97 ? -10.645 10.967 18.956 1.00 91.06 97 ASN A CA 1
ATOM 761 C C . ASN A 1 97 ? -9.963 10.497 20.252 1.00 91.06 97 ASN A C 1
ATOM 763 O O . ASN A 1 97 ? -9.370 9.413 20.325 1.00 91.06 97 ASN A O 1
ATOM 767 N N . LYS A 1 98 ? -10.002 11.365 21.270 1.00 85.31 98 LYS A N 1
ATOM 768 C CA . LYS A 1 98 ? -9.392 11.122 22.583 1.00 85.31 98 LYS A CA 1
ATOM 769 C C . LYS A 1 98 ? -10.091 9.948 23.270 1.00 85.31 98 LYS A C 1
ATOM 771 O O . LYS A 1 98 ? -11.310 9.940 23.381 1.00 85.31 98 LYS A O 1
ATOM 776 N N . GLY A 1 99 ? -9.312 8.981 23.753 1.00 85.88 99 GLY A N 1
ATOM 777 C CA . GLY A 1 99 ? -9.821 7.786 24.441 1.00 85.88 99 GLY A CA 1
ATOM 778 C C . GLY A 1 99 ? -9.978 6.548 23.553 1.00 85.88 99 GLY A C 1
ATOM 779 O O . GLY A 1 99 ? -10.163 5.455 24.077 1.00 85.88 99 GLY A O 1
ATOM 780 N N . ALA A 1 100 ? -9.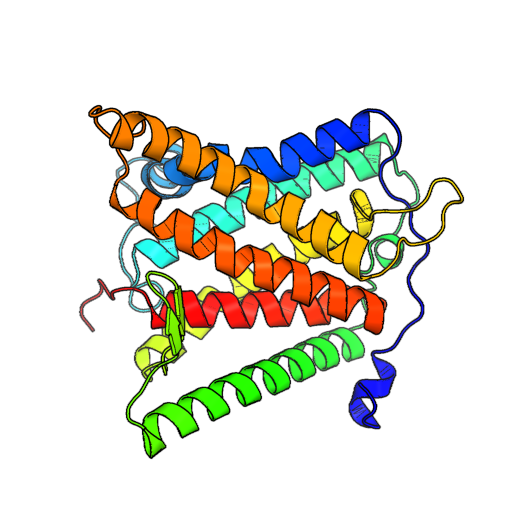835 6.682 22.232 1.00 91.12 100 ALA A N 1
ATOM 781 C CA . ALA A 1 100 ? -9.803 5.531 21.341 1.00 91.12 100 ALA A CA 1
ATOM 782 C C . ALA A 1 100 ? -8.511 4.720 21.487 1.00 91.12 100 ALA A C 1
ATOM 784 O O . ALA A 1 100 ? -7.418 5.268 21.627 1.00 91.12 100 ALA A O 1
ATOM 785 N N . THR A 1 101 ? -8.641 3.400 21.425 1.00 92.75 101 THR A N 1
ATOM 786 C CA . THR A 1 101 ? -7.529 2.455 21.546 1.00 92.75 101 THR A CA 1
ATOM 787 C C . THR A 1 101 ? -7.195 1.826 20.195 1.00 92.75 101 THR A C 1
ATOM 789 O O . THR A 1 101 ? -7.944 1.953 19.225 1.00 92.75 101 THR A O 1
ATOM 792 N N . LEU A 1 102 ? -6.082 1.089 20.122 1.00 92.06 102 LEU A N 1
ATOM 793 C CA . LEU A 1 102 ? -5.727 0.324 18.922 1.00 92.06 102 LEU A CA 1
ATOM 794 C C . LEU A 1 102 ? -6.791 -0.716 18.534 1.00 92.06 102 LEU A C 1
ATOM 796 O O . LEU A 1 102 ? -6.918 -1.041 17.354 1.00 92.06 102 LEU A O 1
ATOM 800 N N . GLU A 1 103 ? -7.587 -1.206 19.488 1.00 92.25 103 GLU A N 1
ATOM 801 C CA . GLU A 1 103 ? -8.686 -2.133 19.204 1.00 92.25 103 GLU A CA 1
ATOM 802 C C . GLU A 1 103 ? -9.770 -1.468 18.350 1.00 92.25 103 GLU A C 1
ATOM 804 O O . GLU A 1 103 ? -10.206 -2.047 17.355 1.00 92.25 103 GLU A O 1
ATOM 809 N N . ASN A 1 104 ? -10.119 -0.212 18.651 1.00 92.75 104 ASN A N 1
ATOM 810 C CA . ASN A 1 104 ? -11.090 0.569 17.872 1.00 92.75 104 ASN A CA 1
ATOM 811 C C . ASN A 1 104 ? -10.627 0.821 16.431 1.00 92.75 104 ASN A C 1
ATOM 813 O O . ASN A 1 104 ? -11.441 1.036 15.533 1.00 92.75 104 ASN A O 1
ATOM 817 N N . TYR A 1 105 ? -9.316 0.765 16.198 1.00 93.31 105 TYR A N 1
ATOM 818 C CA . TYR A 1 105 ? -8.703 0.912 14.881 1.00 93.31 105 TYR A CA 1
ATOM 819 C C . TYR A 1 105 ? -8.397 -0.424 14.198 1.00 93.31 105 TYR A C 1
ATOM 821 O O . TYR A 1 105 ? -7.641 -0.460 13.227 1.00 93.31 105 TYR A O 1
ATOM 829 N N . ALA A 1 106 ? -8.980 -1.524 14.689 1.00 92.56 106 ALA A N 1
ATOM 830 C CA . ALA A 1 106 ? -8.796 -2.875 14.162 1.00 92.56 106 ALA A CA 1
ATOM 831 C C . ALA A 1 106 ? -7.350 -3.401 14.238 1.00 92.56 106 ALA A C 1
ATOM 833 O O . ALA A 1 106 ? -6.960 -4.270 13.449 1.00 92.56 106 ALA A O 1
ATOM 834 N N . MET A 1 107 ? -6.560 -2.899 15.193 1.00 94.88 107 MET A N 1
ATOM 835 C CA . MET A 1 107 ? -5.151 -3.247 15.401 1.00 94.88 107 MET A CA 1
ATOM 836 C C . MET A 1 107 ? -4.862 -3.792 16.821 1.00 94.88 107 MET A C 1
ATOM 838 O O . MET A 1 107 ? -3.941 -3.312 17.483 1.00 94.88 107 MET A O 1
ATOM 842 N N . PRO A 1 108 ? -5.613 -4.788 17.336 1.00 94.56 108 PRO A N 1
ATOM 843 C CA . PRO A 1 108 ? -5.328 -5.360 18.650 1.00 94.56 108 PRO A CA 1
ATOM 844 C C . PRO A 1 108 ? -3.968 -6.070 18.656 1.00 94.56 108 PRO A C 1
ATOM 846 O O . PRO A 1 108 ? -3.686 -6.921 17.808 1.00 94.56 108 PRO A O 1
ATOM 849 N N . ILE A 1 109 ? -3.126 -5.770 19.646 1.00 94.38 109 ILE A N 1
ATOM 850 C CA . ILE A 1 109 ? -1.804 -6.394 19.766 1.00 94.38 109 ILE A CA 1
ATOM 851 C C . ILE A 1 109 ? -1.954 -7.769 20.425 1.00 94.38 109 ILE A C 1
ATOM 853 O O . ILE A 1 109 ? -1.896 -7.911 21.642 1.00 94.38 109 ILE A O 1
ATOM 857 N N . HIS A 1 110 ? -2.130 -8.802 19.598 1.00 94.62 110 HIS A N 1
ATOM 858 C CA . HIS A 1 110 ? -2.158 -10.198 20.035 1.00 94.62 110 HIS A CA 1
ATOM 859 C C . HIS A 1 110 ? -1.266 -11.062 19.134 1.00 94.62 110 HIS A C 1
ATOM 861 O O . HIS A 1 110 ? -1.687 -11.526 18.070 1.00 94.62 110 HIS A O 1
ATOM 867 N N . TRP A 1 111 ? -0.019 -11.286 19.562 1.00 94.94 111 TRP A N 1
ATOM 868 C CA . TRP A 1 111 ? 1.028 -11.939 18.762 1.00 94.94 111 TRP A CA 1
ATOM 869 C C . TRP A 1 111 ? 0.596 -13.247 18.083 1.00 94.94 111 TRP A C 1
ATOM 871 O O . TRP A 1 111 ? 0.795 -13.354 16.871 1.00 94.94 111 TRP A O 1
ATOM 881 N N . PRO A 1 112 ? -0.068 -14.209 18.762 1.00 95.50 112 PRO A N 1
ATOM 882 C CA . PRO A 1 112 ? -0.534 -15.425 18.096 1.00 95.50 112 PRO A CA 1
ATOM 883 C C . PRO A 1 112 ? -1.469 -15.156 16.910 1.00 95.50 112 PRO A C 1
ATOM 885 O O . PRO A 1 112 ? -1.419 -15.865 15.907 1.00 95.50 112 PRO A O 1
ATOM 888 N N . HIS A 1 113 ? -2.318 -14.127 16.989 1.00 94.62 113 HIS A N 1
ATOM 889 C CA . HIS A 1 113 ? -3.239 -13.777 15.902 1.00 94.62 113 HIS A CA 1
ATOM 890 C C . HIS A 1 113 ? -2.538 -13.021 14.779 1.00 94.62 113 HIS A C 1
ATOM 892 O O . HIS A 1 113 ? -2.854 -13.249 13.611 1.00 94.62 113 HIS A O 1
ATOM 898 N N . ILE A 1 114 ? -1.556 -12.182 15.108 1.00 97.25 114 ILE A N 1
ATOM 899 C CA . ILE A 1 114 ? -0.719 -11.499 14.118 1.00 97.25 114 ILE A CA 1
ATOM 900 C C . ILE A 1 114 ? 0.063 -12.535 13.300 1.00 97.25 114 ILE A C 1
ATOM 902 O O . ILE A 1 114 ? -0.016 -12.529 12.072 1.00 97.25 114 ILE A O 1
ATOM 906 N N . PHE A 1 115 ? 0.726 -13.494 13.955 1.00 97.12 115 PHE A N 1
ATOM 907 C CA . PHE A 1 115 ? 1.451 -14.566 13.265 1.00 97.12 115 PHE A CA 1
ATOM 908 C C . PHE A 1 115 ? 0.526 -15.463 12.440 1.00 97.12 115 PHE A C 1
ATOM 910 O O . PHE A 1 115 ? 0.833 -15.757 11.286 1.00 97.12 115 PHE A O 1
ATOM 917 N N . LYS A 1 116 ? -0.641 -15.853 12.972 1.00 97.25 116 LYS A N 1
ATOM 918 C CA . LYS A 1 116 ? -1.638 -16.608 12.195 1.00 97.25 116 LYS A CA 1
ATOM 919 C C . LYS A 1 116 ? -2.154 -15.821 10.986 1.00 97.25 116 LYS A C 1
ATOM 921 O O . LYS A 1 116 ? -2.381 -16.421 9.939 1.00 97.25 116 LYS A O 1
ATOM 926 N N . SER A 1 117 ? -2.322 -14.504 11.110 1.00 97.81 117 SER A N 1
ATOM 927 C CA . SER A 1 117 ? -2.719 -13.626 10.000 1.00 97.81 117 SER A CA 1
ATOM 928 C C . SER A 1 117 ? -1.645 -13.580 8.914 1.00 97.81 117 SER A C 1
ATOM 930 O O . SER A 1 117 ? -1.965 -13.702 7.734 1.00 97.81 117 SER A O 1
ATOM 932 N N . ALA A 1 118 ? -0.372 -13.462 9.307 1.00 98.25 118 ALA A N 1
ATOM 933 C CA . ALA A 1 118 ? 0.759 -13.511 8.385 1.00 98.25 118 ALA A CA 1
ATOM 934 C C . ALA A 1 118 ? 0.855 -14.876 7.689 1.00 98.25 118 ALA A C 1
ATOM 936 O O . ALA A 1 118 ? 0.985 -14.937 6.470 1.00 98.25 118 ALA A O 1
ATOM 937 N N . LEU A 1 119 ? 0.703 -15.975 8.435 1.00 98.06 119 LEU A N 1
ATOM 938 C CA . LEU A 1 119 ? 0.713 -17.325 7.874 1.00 98.06 119 LEU A CA 1
ATOM 939 C C . LEU A 1 119 ? -0.436 -17.538 6.881 1.00 98.06 119 LEU A C 1
ATOM 941 O O . LEU A 1 119 ? -0.217 -18.084 5.804 1.00 98.06 119 LEU A O 1
ATOM 945 N N . LEU A 1 120 ? -1.647 -17.069 7.203 1.00 98.12 120 LEU A N 1
ATOM 946 C CA . LEU A 1 120 ? -2.780 -17.132 6.279 1.00 98.12 120 LEU A CA 1
ATOM 947 C C . LEU A 1 120 ? -2.486 -16.355 4.990 1.00 98.12 120 LEU A C 1
ATOM 949 O O . LEU A 1 120 ? -2.739 -16.870 3.903 1.00 98.12 120 LEU A O 1
ATOM 953 N N . ALA A 1 121 ? -1.937 -15.144 5.107 1.00 98.38 121 ALA A N 1
ATOM 954 C CA . ALA A 1 121 ? -1.555 -14.330 3.959 1.00 98.38 121 ALA A CA 1
ATOM 955 C C . ALA A 1 121 ? -0.499 -15.028 3.084 1.00 98.38 121 ALA A C 1
ATOM 957 O O . ALA A 1 121 ? -0.654 -15.064 1.864 1.00 98.38 121 ALA A O 1
ATOM 958 N N . ILE A 1 122 ? 0.514 -15.656 3.694 1.00 98.31 122 ILE A N 1
ATOM 959 C CA . ILE A 1 122 ? 1.517 -16.463 2.986 1.00 98.31 122 ILE A CA 1
ATOM 960 C C . ILE A 1 122 ? 0.846 -17.631 2.260 1.00 98.31 122 ILE A C 1
ATOM 962 O O . ILE A 1 122 ? 1.056 -17.781 1.065 1.00 98.31 122 ILE A O 1
ATOM 966 N N . CYS A 1 123 ? -0.014 -18.414 2.921 1.00 97.62 123 CYS A N 1
ATOM 967 C CA . CYS A 1 123 ? -0.707 -19.535 2.276 1.00 97.62 123 CYS A CA 1
ATOM 968 C C . CYS A 1 123 ? -1.537 -19.092 1.061 1.00 97.62 123 CYS A C 1
ATOM 970 O O . CYS A 1 123 ? -1.510 -19.755 0.024 1.00 97.62 123 CYS A O 1
ATOM 972 N N . VAL A 1 124 ? -2.265 -17.975 1.176 1.00 97.19 124 VAL A N 1
ATOM 973 C CA . VAL A 1 124 ? -3.076 -17.429 0.075 1.00 97.19 124 VAL A CA 1
ATOM 974 C C . VAL A 1 124 ? -2.188 -16.962 -1.080 1.00 97.19 124 VAL A C 1
ATOM 976 O O . VAL A 1 124 ? -2.467 -17.296 -2.231 1.00 97.19 124 VAL A O 1
ATOM 979 N N . LEU A 1 125 ? -1.102 -16.240 -0.787 1.00 97.25 125 LEU A N 1
ATOM 980 C CA . LEU A 1 125 ? -0.149 -15.802 -1.805 1.00 97.25 125 LEU A CA 1
ATOM 981 C C . LEU A 1 125 ? 0.522 -16.996 -2.494 1.00 97.25 125 LEU A C 1
ATOM 983 O O . LEU A 1 125 ? 0.565 -17.046 -3.718 1.00 97.25 125 LEU A O 1
ATOM 987 N N . THR A 1 126 ? 1.018 -17.966 -1.721 1.00 97.31 126 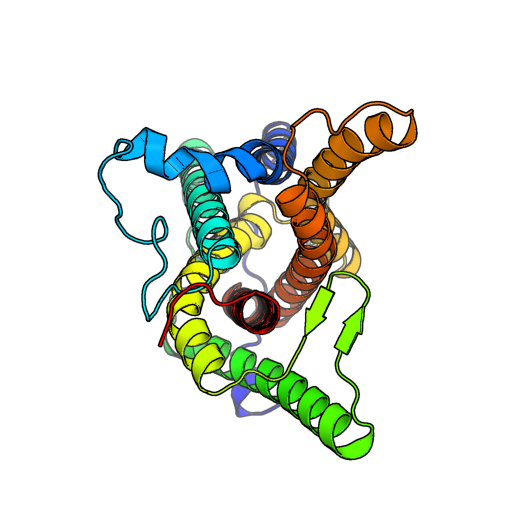THR A N 1
ATOM 988 C CA . THR A 1 126 ? 1.665 -19.177 -2.238 1.00 97.31 126 THR A CA 1
ATOM 989 C C . THR A 1 126 ? 0.721 -19.951 -3.142 1.00 97.31 126 THR A C 1
ATOM 991 O O . THR A 1 126 ? 1.143 -20.397 -4.201 1.00 97.31 126 THR A O 1
ATOM 994 N N . PHE A 1 127 ? -0.561 -20.065 -2.789 1.00 96.75 127 PHE A N 1
ATOM 995 C CA . PHE A 1 127 ? -1.546 -20.686 -3.670 1.00 96.75 127 PHE A CA 1
ATOM 996 C C . PHE A 1 127 ? -1.650 -19.955 -5.020 1.00 96.75 127 PHE A C 1
ATOM 998 O O . PHE A 1 127 ? -1.564 -20.592 -6.066 1.00 96.75 127 PHE A O 1
ATOM 1005 N N . GLY A 1 128 ? -1.751 -18.620 -5.015 1.00 95.19 128 GLY A N 1
ATOM 1006 C CA . GLY A 1 128 ? -1.743 -17.821 -6.248 1.00 95.19 128 GLY A CA 1
ATOM 1007 C C . GLY A 1 128 ? -0.444 -17.955 -7.055 1.00 95.19 128 GLY A C 1
ATOM 1008 O O . GLY A 1 128 ? -0.482 -18.067 -8.279 1.00 95.19 128 GLY A O 1
ATOM 1009 N N . TYR A 1 129 ? 0.703 -18.010 -6.377 1.00 95.56 129 TYR A N 1
ATOM 1010 C CA . TYR A 1 129 ? 2.013 -18.217 -6.996 1.00 95.56 129 TYR A CA 1
ATOM 1011 C C . TYR A 1 129 ? 2.131 -19.604 -7.646 1.00 95.56 129 TYR A C 1
ATOM 1013 O O . TYR A 1 129 ? 2.641 -19.727 -8.756 1.00 95.56 129 TYR A O 1
ATOM 1021 N N . LEU A 1 130 ? 1.623 -20.653 -6.990 1.00 96.62 130 LEU A N 1
ATOM 1022 C CA . LEU A 1 130 ? 1.599 -22.014 -7.534 1.00 96.62 130 LEU A CA 1
ATOM 1023 C C . LEU A 1 130 ? 0.654 -22.140 -8.731 1.00 96.62 130 LEU A C 1
ATOM 1025 O O . LEU A 1 130 ? 0.973 -22.860 -9.672 1.00 96.62 130 LEU A O 1
ATOM 1029 N N . LEU A 1 131 ? -0.473 -21.419 -8.735 1.00 95.75 131 LEU A N 1
ATOM 1030 C CA . LEU A 1 131 ? -1.339 -21.337 -9.914 1.00 95.75 131 LEU A CA 1
ATOM 1031 C C . LEU A 1 131 ? -0.612 -20.705 -11.104 1.00 95.75 131 LEU A C 1
ATOM 1033 O O . LEU A 1 131 ? -0.718 -21.218 -12.216 1.00 95.75 131 LEU A O 1
ATOM 1037 N N . LEU A 1 132 ? 0.159 -19.637 -10.876 1.00 95.25 132 LEU A N 1
ATOM 1038 C CA . LEU A 1 132 ? 1.010 -19.066 -11.920 1.00 95.25 132 LEU A CA 1
ATOM 1039 C C . LEU A 1 132 ? 2.073 -20.070 -12.386 1.00 95.25 132 LEU A C 1
ATOM 1041 O O . LEU A 1 132 ? 2.277 -20.219 -13.584 1.00 95.25 132 LEU A O 1
ATOM 1045 N N . ALA A 1 133 ? 2.721 -20.781 -11.461 1.00 95.88 133 ALA A N 1
ATOM 1046 C CA . ALA A 1 133 ? 3.721 -21.790 -11.806 1.00 95.88 133 ALA A CA 1
ATOM 1047 C C . ALA A 1 133 ? 3.127 -22.930 -12.644 1.00 95.88 133 ALA A C 1
ATOM 1049 O O . ALA A 1 133 ? 3.751 -23.389 -13.597 1.00 95.88 133 ALA A O 1
ATOM 1050 N N . ALA A 1 134 ? 1.903 -23.358 -12.328 1.00 96.56 134 ALA A N 1
ATOM 1051 C CA . ALA A 1 134 ? 1.177 -24.338 -13.123 1.00 96.56 134 ALA A CA 1
ATOM 1052 C C . ALA A 1 134 ? 0.823 -23.795 -14.517 1.00 96.56 134 ALA A C 1
ATOM 1054 O O . ALA A 1 134 ? 0.965 -24.519 -15.500 1.00 96.56 134 ALA A O 1
ATOM 1055 N N . ALA A 1 135 ? 0.398 -22.532 -14.621 1.00 95.31 135 ALA A N 1
ATOM 1056 C CA . ALA A 1 135 ? 0.096 -21.903 -15.905 1.00 95.31 135 ALA A CA 1
ATOM 1057 C C . ALA A 1 135 ? 1.342 -21.776 -16.801 1.00 95.31 135 ALA A C 1
ATOM 1059 O O . ALA A 1 135 ? 1.282 -22.115 -17.984 1.00 95.31 135 ALA A O 1
ATOM 1060 N N . ASP A 1 136 ? 2.478 -21.371 -16.229 1.00 94.38 136 ASP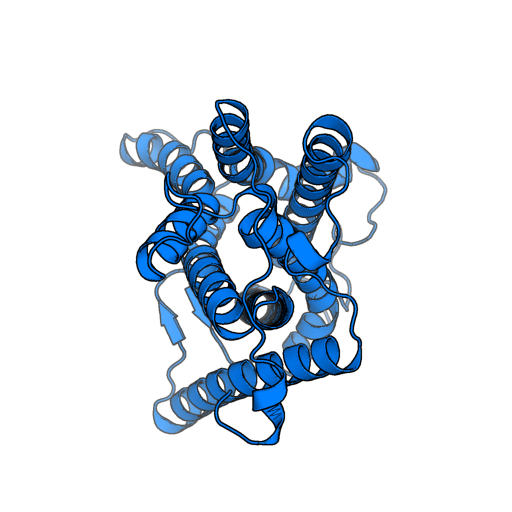 A N 1
ATOM 1061 C CA . ASP A 1 136 ? 3.765 -21.314 -16.927 1.00 94.38 136 ASP A CA 1
ATOM 1062 C C . ASP A 1 136 ? 4.210 -22.711 -17.387 1.00 94.38 136 ASP A C 1
ATOM 1064 O O . ASP A 1 136 ? 4.557 -22.903 -18.551 1.00 94.38 136 ASP A O 1
ATOM 1068 N N . LEU A 1 137 ? 4.107 -23.720 -16.516 1.00 95.88 137 LEU A N 1
ATOM 1069 C CA . LEU A 1 137 ? 4.500 -25.092 -16.840 1.00 95.88 137 LEU A CA 1
ATOM 1070 C C . LEU A 1 137 ? 3.645 -25.707 -17.959 1.00 95.88 137 LEU A C 1
ATOM 1072 O O . LEU A 1 137 ? 4.187 -26.333 -18.870 1.00 95.88 137 LEU A O 1
ATOM 1076 N N . LEU A 1 138 ? 2.319 -25.559 -17.876 1.00 97.06 138 LEU A N 1
ATOM 1077 C CA . LEU A 1 138 ? 1.369 -26.229 -18.771 1.00 97.06 138 LEU A CA 1
ATOM 1078 C C . LEU A 1 138 ? 1.165 -25.483 -20.091 1.00 97.06 138 LEU A C 1
ATOM 1080 O O . LEU A 1 138 ? 1.009 -26.119 -21.131 1.00 97.06 138 LEU A O 1
ATOM 1084 N N . PHE A 1 139 ? 1.158 -24.149 -20.055 1.00 95.69 139 PHE A N 1
ATOM 1085 C CA . PHE A 1 139 ? 0.770 -23.321 -21.199 1.00 95.69 139 PHE A CA 1
ATOM 1086 C C . PHE A 1 139 ? 1.868 -22.360 -21.660 1.00 95.69 139 PHE A C 1
ATOM 1088 O O . PHE A 1 139 ? 1.697 -21.732 -22.701 1.00 95.69 139 PHE A O 1
ATOM 1095 N N . ARG A 1 140 ? 2.992 -22.245 -20.931 1.00 91.38 140 ARG A N 1
ATOM 1096 C CA . ARG A 1 140 ? 4.075 -21.280 -21.211 1.00 91.38 140 ARG A CA 1
ATOM 1097 C C . ARG A 1 140 ? 3.590 -19.827 -21.212 1.00 91.38 140 ARG A C 1
ATOM 1099 O O . ARG A 1 140 ? 4.071 -19.007 -21.992 1.00 9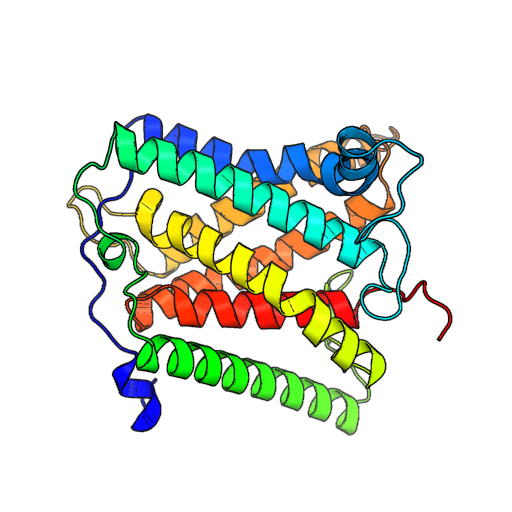1.38 140 ARG A O 1
ATOM 1106 N N . VAL A 1 141 ? 2.623 -19.521 -20.346 1.00 91.62 141 VAL A N 1
ATOM 1107 C CA . VAL A 1 141 ? 2.046 -18.179 -20.188 1.00 91.62 141 VAL A CA 1
ATOM 1108 C C . VAL A 1 141 ? 2.291 -17.638 -18.785 1.00 91.62 141 VAL A C 1
ATOM 1110 O O . VAL A 1 141 ? 2.255 -18.384 -17.807 1.00 91.62 141 VAL A O 1
ATOM 1113 N N . ASP A 1 142 ? 2.479 -16.322 -18.689 1.00 87.94 142 ASP A N 1
ATOM 1114 C CA . ASP A 1 142 ? 2.487 -15.591 -17.426 1.00 87.94 142 ASP A CA 1
ATOM 1115 C C . ASP A 1 142 ? 1.200 -14.767 -17.242 1.00 87.94 142 ASP A C 1
ATOM 1117 O O . ASP A 1 142 ? 0.398 -14.587 -18.161 1.00 87.94 142 ASP A O 1
ATOM 1121 N N . PHE A 1 143 ? 0.965 -14.273 -16.024 1.00 89.69 143 PHE A N 1
ATOM 1122 C CA . PHE A 1 143 ? -0.183 -13.413 -15.736 1.00 89.69 143 PHE A CA 1
ATOM 1123 C C . PHE A 1 143 ? 0.178 -11.963 -16.045 1.00 89.69 143 PHE A C 1
ATOM 1125 O O . PHE A 1 143 ? 0.455 -11.160 -15.148 1.00 89.69 143 PHE A O 1
ATOM 1132 N N . ARG A 1 144 ? 0.191 -11.626 -17.336 1.00 89.44 144 ARG A N 1
ATOM 1133 C CA . ARG A 1 144 ? 0.410 -10.262 -17.813 1.00 89.44 144 ARG A CA 1
ATOM 1134 C C . ARG A 1 144 ? -0.850 -9.667 -18.411 1.00 89.44 144 ARG A C 1
ATOM 1136 O O . ARG A 1 144 ? -1.446 -10.224 -19.324 1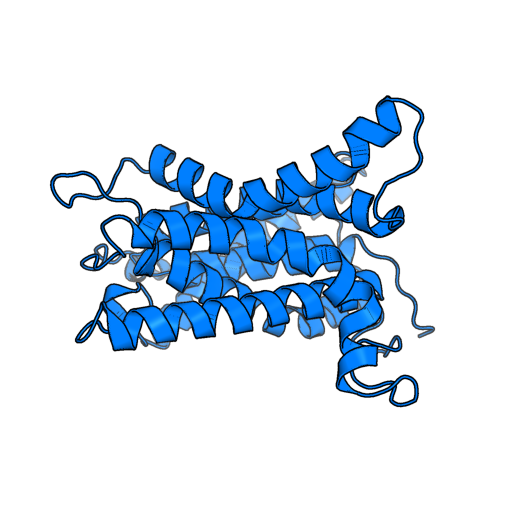.00 89.44 144 ARG A O 1
ATOM 1143 N N . PHE A 1 145 ? -1.190 -8.473 -17.949 1.00 85.94 145 PHE A N 1
ATOM 1144 C CA . PHE A 1 145 ? -2.168 -7.616 -18.590 1.00 85.94 145 PHE A CA 1
ATOM 1145 C C . PHE A 1 145 ? -1.592 -6.206 -18.715 1.00 85.94 145 PHE A C 1
ATOM 1147 O O . PHE A 1 145 ? -1.515 -5.455 -17.741 1.00 85.94 145 PHE A O 1
ATOM 1154 N N . TRP A 1 146 ? -1.174 -5.858 -19.934 1.00 86.56 146 TRP A N 1
ATOM 1155 C CA . TRP A 1 146 ? -0.554 -4.572 -20.253 1.00 86.56 146 TRP A CA 1
ATOM 1156 C C . TRP A 1 146 ? 0.656 -4.266 -19.346 1.00 86.56 146 TRP A C 1
ATOM 1158 O O . TRP A 1 146 ? 1.649 -4.989 -19.409 1.00 86.56 146 TRP A O 1
ATOM 1168 N N . VAL A 1 147 ? 0.590 -3.225 -18.509 1.00 84.75 147 VAL A N 1
ATOM 1169 C CA . VAL A 1 147 ? 1.666 -2.831 -17.576 1.00 84.75 147 VAL A CA 1
ATOM 1170 C C . VAL A 1 147 ? 1.640 -3.599 -16.251 1.00 84.75 147 VAL A C 1
ATOM 1172 O O . VAL A 1 147 ? 2.594 -3.541 -15.480 1.00 84.75 147 VAL A O 1
ATOM 1175 N N . VAL A 1 148 ? 0.563 -4.335 -15.963 1.00 87.12 148 VAL A N 1
ATOM 1176 C CA . VAL A 1 148 ? 0.426 -5.128 -14.736 1.00 87.12 148 VAL A CA 1
ATOM 1177 C C . VAL A 1 148 ? 0.890 -6.545 -15.021 1.00 87.12 148 VAL A C 1
ATOM 1179 O O . VAL A 1 148 ? 0.325 -7.233 -15.870 1.00 87.12 148 VAL A O 1
ATOM 1182 N N . THR A 1 149 ? 1.920 -6.995 -14.307 1.00 86.62 149 THR A N 1
ATOM 1183 C CA . THR A 1 149 ? 2.497 -8.317 -14.558 1.00 86.62 149 THR A CA 1
ATOM 1184 C C . THR A 1 149 ? 2.825 -9.065 -13.276 1.00 86.62 149 THR A C 1
ATOM 1186 O O . THR A 1 149 ? 3.636 -8.593 -12.487 1.00 86.62 149 THR A O 1
ATOM 1189 N N . ALA A 1 150 ? 2.277 -10.268 -13.109 1.00 87.12 150 ALA A N 1
ATOM 1190 C CA . ALA A 1 150 ? 2.752 -11.235 -12.127 1.00 87.12 150 ALA A CA 1
ATOM 1191 C C . ALA A 1 150 ? 3.552 -12.334 -12.844 1.00 87.12 150 ALA A C 1
ATOM 1193 O O . ALA A 1 150 ? 3.023 -13.041 -13.703 1.00 87.12 150 ALA A O 1
ATOM 1194 N N . LYS A 1 151 ? 4.839 -12.457 -12.497 1.00 90.81 151 LYS A N 1
ATOM 1195 C CA . LYS A 1 151 ? 5.756 -13.476 -13.035 1.00 90.81 151 LYS A CA 1
ATOM 1196 C C . LYS A 1 151 ? 6.336 -14.327 -11.917 1.00 90.81 151 LYS A C 1
ATOM 1198 O O . LYS A 1 151 ? 6.395 -13.896 -10.763 1.00 90.81 151 LYS A O 1
ATOM 1203 N N . LEU A 1 152 ? 6.824 -15.507 -12.282 1.00 93.94 152 LEU A N 1
ATOM 1204 C CA . LEU A 1 152 ? 7.665 -16.296 -11.393 1.00 93.94 152 LEU A CA 1
ATOM 1205 C C . LEU A 1 152 ? 8.953 -15.527 -11.095 1.00 93.94 152 LEU A C 1
ATOM 1207 O O . LEU A 1 152 ? 9.590 -14.982 -11.995 1.00 93.94 152 LEU A O 1
ATOM 1211 N N . MET A 1 153 ? 9.311 -15.470 -9.817 1.00 94.94 153 MET A N 1
ATOM 1212 C CA . MET A 1 153 ? 10.541 -14.836 -9.368 1.00 94.94 153 MET A CA 1
ATOM 1213 C C . MET A 1 153 ? 11.715 -15.787 -9.579 1.00 94.94 153 MET A C 1
ATOM 1215 O O . MET A 1 153 ? 11.667 -16.949 -9.174 1.00 94.94 153 MET A O 1
ATOM 1219 N N . SER A 1 154 ? 12.806 -15.275 -10.144 1.00 94.19 154 SER A N 1
ATOM 1220 C CA . SER A 1 154 ? 14.102 -15.948 -10.064 1.00 94.19 154 SER A CA 1
ATOM 1221 C C . SER A 1 154 ? 14.593 -16.016 -8.606 1.00 94.19 154 SER A C 1
ATOM 1223 O O . SER A 1 154 ? 14.139 -15.233 -7.764 1.00 94.19 154 SER A O 1
ATOM 1225 N N . PRO A 1 155 ? 15.570 -16.883 -8.271 1.00 93.81 155 PRO A N 1
ATOM 1226 C CA . PRO A 1 155 ? 16.160 -16.911 -6.928 1.00 93.81 155 PRO A CA 1
ATOM 1227 C C . PRO A 1 155 ? 16.701 -15.546 -6.475 1.00 93.81 155 PRO A C 1
ATOM 1229 O O . PRO A 1 155 ? 16.606 -15.184 -5.301 1.00 93.81 155 PRO A O 1
ATOM 1232 N N . LEU A 1 156 ? 17.220 -14.758 -7.420 1.00 93.00 156 LEU A N 1
ATOM 1233 C CA . LEU A 1 156 ? 17.684 -13.398 -7.171 1.00 93.00 156 LEU A CA 1
ATOM 1234 C C . LEU A 1 156 ? 16.524 -12.454 -6.826 1.00 93.00 156 LEU A C 1
ATOM 1236 O O . LEU A 1 156 ? 16.591 -11.724 -5.839 1.00 93.00 156 LEU A O 1
ATOM 1240 N N . GLN A 1 157 ? 15.441 -12.498 -7.605 1.00 94.56 157 GLN A N 1
ATOM 1241 C CA . GLN A 1 157 ? 14.233 -11.717 -7.333 1.00 94.56 157 GLN A CA 1
ATOM 1242 C C . GLN A 1 157 ? 13.593 -12.103 -6.003 1.00 94.56 157 GLN A C 1
ATOM 1244 O O . GLN A 1 157 ? 13.143 -11.223 -5.279 1.00 94.56 157 GLN A O 1
ATOM 1249 N N . PHE A 1 158 ? 13.624 -13.379 -5.620 1.00 95.19 158 PHE A N 1
ATOM 1250 C CA . PHE A 1 158 ? 13.130 -13.808 -4.315 1.00 95.19 158 PHE A CA 1
ATOM 1251 C C . PHE A 1 158 ? 13.944 -13.211 -3.154 1.00 95.19 158 PHE A C 1
ATOM 1253 O O . PHE A 1 158 ? 13.374 -12.768 -2.158 1.00 95.19 158 PHE A O 1
ATOM 1260 N N . ARG A 1 159 ? 15.275 -13.114 -3.287 1.00 94.31 159 ARG A N 1
ATOM 1261 C CA . ARG A 1 159 ? 16.118 -12.419 -2.298 1.00 94.31 159 ARG A CA 1
ATOM 1262 C C . ARG A 1 159 ? 15.765 -10.933 -2.196 1.00 94.31 159 ARG A C 1
ATOM 1264 O O . ARG A 1 159 ? 15.606 -10.426 -1.089 1.00 94.31 159 ARG A O 1
ATOM 1271 N N . MET A 1 160 ? 15.618 -10.253 -3.334 1.00 94.38 160 MET A N 1
ATOM 1272 C CA . MET A 1 160 ? 15.205 -8.843 -3.368 1.00 94.38 160 MET A CA 1
ATOM 1273 C C . MET A 1 160 ? 13.813 -8.654 -2.751 1.00 94.38 160 MET A C 1
ATOM 1275 O O . MET A 1 160 ? 13.608 -7.740 -1.960 1.00 94.38 160 MET A O 1
ATOM 1279 N N . PHE A 1 161 ? 12.875 -9.558 -3.040 1.00 96.12 161 PHE A N 1
ATOM 1280 C CA . PHE A 1 161 ? 11.534 -9.573 -2.458 1.00 96.12 161 PHE A CA 1
ATOM 1281 C C . PHE A 1 161 ? 11.579 -9.570 -0.928 1.00 96.12 161 PHE A C 1
ATOM 1283 O O . PHE A 1 161 ? 10.912 -8.745 -0.309 1.00 96.12 161 PHE A O 1
ATOM 1290 N N . LEU A 1 162 ? 12.412 -10.416 -0.312 1.00 96.19 162 LEU A N 1
ATOM 1291 C CA . LEU A 1 162 ? 12.582 -10.427 1.145 1.00 96.19 162 LEU A CA 1
ATOM 1292 C C . LEU A 1 162 ? 13.174 -9.114 1.680 1.00 96.19 162 LEU A C 1
ATOM 1294 O O . LEU A 1 162 ? 12.808 -8.693 2.774 1.00 96.19 162 LEU A O 1
ATOM 1298 N N . GLY A 1 163 ? 14.050 -8.459 0.913 1.00 94.62 163 GLY A N 1
ATOM 1299 C CA . GLY A 1 163 ? 14.608 -7.150 1.260 1.00 94.62 163 GLY A CA 1
ATOM 1300 C C . GLY A 1 163 ? 13.576 -6.019 1.222 1.00 94.62 163 GLY A C 1
ATOM 1301 O O . GLY A 1 163 ? 13.571 -5.166 2.105 1.00 94.62 163 GLY A O 1
ATOM 1302 N N . TYR A 1 164 ? 12.680 -6.015 0.231 1.00 95.94 164 TYR A N 1
ATOM 1303 C CA . TYR A 1 164 ? 11.668 -4.966 0.067 1.00 95.94 164 TYR A CA 1
ATOM 1304 C C . TYR A 1 164 ? 10.398 -5.177 0.906 1.00 95.94 164 TYR A C 1
ATOM 1306 O O . TYR A 1 164 ? 9.736 -4.205 1.278 1.00 95.94 164 TYR A O 1
ATOM 1314 N N . LEU A 1 165 ? 10.048 -6.428 1.218 1.00 97.88 165 LEU A N 1
ATOM 1315 C CA . LEU A 1 165 ? 8.794 -6.785 1.886 1.00 97.88 165 LEU A CA 1
ATOM 1316 C C . LEU A 1 165 ? 8.530 -6.026 3.204 1.00 97.88 165 LEU A C 1
ATOM 1318 O O . LEU A 1 165 ? 7.399 -5.563 3.380 1.00 97.88 165 LEU A O 1
ATOM 1322 N N . PRO A 1 166 ? 9.503 -5.843 4.125 1.00 98.00 166 PRO A N 1
ATOM 1323 C CA . PRO A 1 166 ? 9.250 -5.162 5.395 1.00 98.00 166 PRO A CA 1
ATOM 1324 C C . PRO A 1 166 ? 8.689 -3.745 5.227 1.00 98.00 166 PRO A C 1
ATOM 1326 O O . PRO A 1 166 ? 7.807 -3.339 5.982 1.00 98.00 166 PRO A O 1
ATOM 1329 N N . PHE A 1 167 ? 9.136 -3.011 4.205 1.00 97.31 167 PHE A N 1
ATOM 1330 C CA . PHE A 1 167 ? 8.685 -1.642 3.952 1.00 97.31 167 PHE A CA 1
ATOM 1331 C C . PHE A 1 167 ? 7.220 -1.595 3.516 1.00 97.31 167 PHE A C 1
ATOM 1333 O O . PHE A 1 167 ? 6.437 -0.798 4.035 1.00 97.31 167 PHE A O 1
ATOM 1340 N N . PHE A 1 168 ? 6.819 -2.497 2.617 1.00 98.31 168 PHE A N 1
ATOM 1341 C CA . PHE A 1 168 ? 5.425 -2.599 2.192 1.00 98.31 168 PHE A CA 1
ATOM 1342 C C . PHE A 1 168 ? 4.517 -3.112 3.312 1.00 98.31 168 PHE A C 1
ATOM 1344 O O . PHE A 1 168 ? 3.378 -2.664 3.414 1.00 98.31 168 PHE A O 1
ATOM 1351 N N . VAL A 1 169 ? 5.009 -3.997 4.187 1.00 98.69 169 VAL A N 1
ATOM 1352 C CA . VAL A 1 169 ? 4.262 -4.420 5.382 1.00 98.69 169 VAL A CA 1
ATOM 1353 C C . VAL A 1 169 ? 3.958 -3.219 6.274 1.00 98.69 169 VAL A C 1
ATOM 1355 O O . VAL A 1 169 ? 2.799 -3.013 6.626 1.00 98.69 169 VAL A O 1
ATOM 1358 N N . ILE A 1 170 ? 4.962 -2.395 6.593 1.00 98.50 170 ILE A N 1
ATOM 1359 C CA . ILE A 1 170 ? 4.771 -1.179 7.399 1.00 98.50 170 ILE A CA 1
ATOM 1360 C C . ILE A 1 170 ? 3.741 -0.257 6.739 1.00 98.50 170 ILE A C 1
ATOM 1362 O O . ILE A 1 170 ? 2.784 0.165 7.389 1.00 98.50 170 ILE A O 1
ATOM 1366 N N . PHE A 1 171 ? 3.895 0.006 5.439 1.00 98.50 171 PHE A N 1
ATOM 1367 C CA . PHE A 1 171 ? 2.974 0.856 4.689 1.00 98.50 171 PHE A CA 1
ATOM 1368 C C . PHE A 1 171 ? 1.525 0.351 4.758 1.00 98.50 171 PHE A C 1
ATOM 1370 O O . PHE A 1 171 ? 0.629 1.102 5.140 1.00 98.50 171 PHE A O 1
ATOM 1377 N N . PHE A 1 172 ? 1.277 -0.926 4.454 1.00 98.56 172 PHE A N 1
ATOM 1378 C CA . PHE A 1 172 ? -0.087 -1.460 4.431 1.00 98.56 172 PHE A CA 1
ATOM 1379 C C . PHE A 1 172 ? -0.718 -1.611 5.818 1.00 98.56 172 PHE A C 1
ATOM 1381 O O . PHE A 1 172 ? -1.944 -1.545 5.922 1.00 98.56 172 PHE A O 1
ATOM 1388 N N . LEU A 1 173 ? 0.076 -1.757 6.885 1.00 98.50 173 LEU A N 1
ATOM 1389 C CA . LEU A 1 173 ? -0.439 -1.674 8.255 1.00 98.50 173 LEU A CA 1
ATOM 1390 C C . LEU A 1 173 ? -0.974 -0.266 8.558 1.00 98.50 173 LEU A C 1
ATOM 1392 O O . LEU A 1 173 ? -2.084 -0.140 9.072 1.00 98.50 173 LEU A O 1
ATOM 1396 N N . ILE A 1 174 ? -0.236 0.782 8.174 1.00 98.38 174 ILE A N 1
ATOM 1397 C CA . ILE A 1 174 ? -0.664 2.181 8.349 1.00 98.38 174 ILE A CA 1
ATOM 1398 C C . ILE A 1 174 ? -1.899 2.486 7.492 1.00 98.38 174 ILE A C 1
ATOM 1400 O O . ILE A 1 174 ? -2.864 3.075 7.977 1.00 98.38 174 ILE A O 1
ATOM 1404 N N . VAL A 1 175 ? -1.917 2.044 6.232 1.00 97.94 175 VAL A N 1
ATOM 1405 C CA . VAL A 1 175 ? -3.094 2.197 5.363 1.00 97.94 175 VAL A CA 1
ATOM 1406 C C . VAL A 1 175 ? -4.306 1.481 5.963 1.00 97.94 175 VAL A C 1
ATOM 1408 O O . VAL A 1 175 ? -5.398 2.044 5.994 1.00 97.94 175 VAL A O 1
ATOM 1411 N N . GLY A 1 176 ? -4.129 0.266 6.490 1.00 97.50 176 GLY A N 1
ATOM 1412 C CA . GLY A 1 176 ? -5.199 -0.487 7.146 1.00 97.50 176 GLY A CA 1
ATOM 1413 C C . GLY A 1 176 ? -5.766 0.240 8.363 1.00 97.50 176 GLY A C 1
ATOM 1414 O O . GLY A 1 176 ? -6.985 0.289 8.525 1.00 97.50 176 GLY A O 1
ATOM 1415 N N . LEU A 1 177 ? -4.895 0.858 9.167 1.00 96.50 177 LEU A N 1
ATOM 1416 C CA . LEU A 1 177 ? -5.267 1.646 10.344 1.00 96.50 177 LEU A CA 1
ATOM 1417 C C . LEU A 1 177 ? -6.177 2.819 9.961 1.00 96.50 177 LEU A C 1
ATOM 1419 O O . LEU A 1 177 ? -7.205 3.060 10.595 1.00 96.50 177 LEU A O 1
ATOM 1423 N N . VAL A 1 178 ? -5.836 3.527 8.883 1.00 96.44 178 VAL A N 1
ATOM 1424 C CA . VAL A 1 178 ? -6.633 4.659 8.404 1.00 96.44 178 VAL A CA 1
ATOM 1425 C C . VAL A 1 178 ? -7.929 4.198 7.743 1.00 96.44 178 VAL A C 1
ATOM 1427 O O . VAL A 1 178 ? -8.988 4.712 8.091 1.00 96.44 178 VAL A O 1
ATOM 1430 N N . LEU A 1 179 ? -7.896 3.209 6.846 1.00 96.62 179 LEU A N 1
ATOM 1431 C CA . LEU A 1 179 ? -9.092 2.751 6.124 1.00 96.62 179 LEU A CA 1
ATOM 1432 C C . LEU A 1 179 ? -10.140 2.092 7.031 1.00 96.62 179 LEU A C 1
ATOM 1434 O O . LEU A 1 179 ? -11.340 2.212 6.779 1.00 96.62 179 LEU A O 1
ATOM 1438 N N . HIS A 1 180 ? -9.706 1.358 8.058 1.00 96.12 180 HIS A N 1
ATOM 1439 C CA . HIS A 1 180 ? -10.596 0.575 8.921 1.00 96.12 180 HIS A CA 1
ATOM 1440 C C . HIS A 1 180 ? -10.784 1.171 10.321 1.00 96.12 180 HIS A C 1
ATOM 1442 O O . HIS A 1 180 ? -11.713 0.769 11.018 1.00 96.12 180 HIS A O 1
ATOM 1448 N N . GLY A 1 181 ? -9.968 2.157 10.699 1.00 94.12 181 GLY A N 1
ATOM 1449 C CA . GLY A 1 181 ? -10.158 2.996 11.880 1.00 94.12 181 GLY A CA 1
ATOM 1450 C C . GLY A 1 181 ? -10.716 4.370 11.507 1.00 94.12 181 GLY A C 1
ATOM 1451 O O . GLY A 1 181 ? -11.929 4.571 11.485 1.00 94.12 181 GLY A O 1
ATOM 1452 N N . GLN A 1 182 ? -9.827 5.315 11.186 1.00 95.00 182 GLN A N 1
ATOM 1453 C CA . GLN A 1 182 ? -10.156 6.740 11.015 1.00 95.00 182 GLN A CA 1
ATOM 1454 C C . GLN A 1 182 ? -11.214 7.021 9.938 1.00 95.00 182 GLN A C 1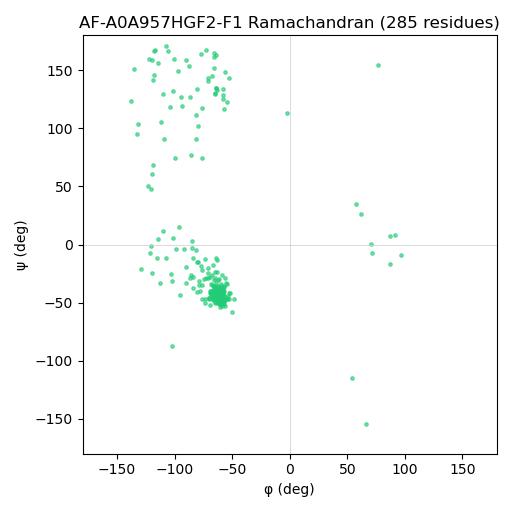
ATOM 1456 O O . GLN A 1 182 ? -12.081 7.871 10.123 1.00 95.00 182 GLN A O 1
ATOM 1461 N N . LEU A 1 183 ? -11.136 6.342 8.797 1.00 95.38 183 LEU A N 1
ATOM 1462 C CA . LEU A 1 183 ? -11.932 6.622 7.600 1.00 95.38 183 LEU A CA 1
ATOM 1463 C C . LEU A 1 183 ? -12.984 5.546 7.311 1.00 95.38 183 LEU A C 1
ATOM 1465 O O . LEU A 1 183 ? -13.602 5.572 6.238 1.00 95.38 183 LEU A O 1
ATOM 1469 N N . ARG A 1 184 ? -13.223 4.637 8.269 1.00 95.00 184 ARG A N 1
ATOM 1470 C CA . ARG A 1 184 ? -14.191 3.545 8.136 1.00 95.00 184 ARG A CA 1
ATOM 1471 C C . ARG A 1 184 ? -15.563 4.093 7.759 1.00 95.00 184 ARG A C 1
ATOM 1473 O O . ARG A 1 184 ? -16.147 4.930 8.444 1.00 95.00 184 ARG A O 1
ATOM 1480 N N . LEU A 1 185 ? -16.083 3.601 6.640 1.00 92.75 185 LEU A N 1
ATOM 1481 C CA . LEU A 1 185 ? -17.378 4.017 6.124 1.00 92.75 185 LEU A CA 1
ATOM 1482 C C . LEU A 1 185 ? -18.511 3.367 6.928 1.00 92.75 185 LEU A C 1
ATOM 1484 O O . LEU A 1 185 ? -18.693 2.150 6.898 1.00 92.75 185 LEU A O 1
ATOM 1488 N N . MET A 1 186 ? -19.303 4.210 7.585 1.00 91.81 186 MET A N 1
ATOM 1489 C CA . MET A 1 186 ? -20.497 3.823 8.336 1.00 91.81 186 MET A CA 1
ATOM 1490 C C . MET A 1 186 ? -21.752 4.495 7.778 1.00 91.81 186 MET A C 1
ATOM 1492 O O . MET A 1 186 ? -21.677 5.512 7.082 1.00 91.81 186 MET A O 1
ATOM 1496 N N . THR A 1 187 ? -22.899 3.897 8.072 1.00 89.56 187 THR A N 1
ATOM 1497 C CA . THR A 1 187 ? -24.235 4.449 7.834 1.00 89.56 187 THR A CA 1
ATOM 1498 C C . THR A 1 187 ? -24.546 5.579 8.822 1.00 89.56 187 THR A C 1
ATOM 1500 O O . THR A 1 187 ? -23.848 5.760 9.818 1.00 89.56 187 THR A O 1
ATOM 1503 N N . ALA A 1 188 ? -25.614 6.341 8.564 1.00 83.00 188 ALA A N 1
ATOM 1504 C CA . AL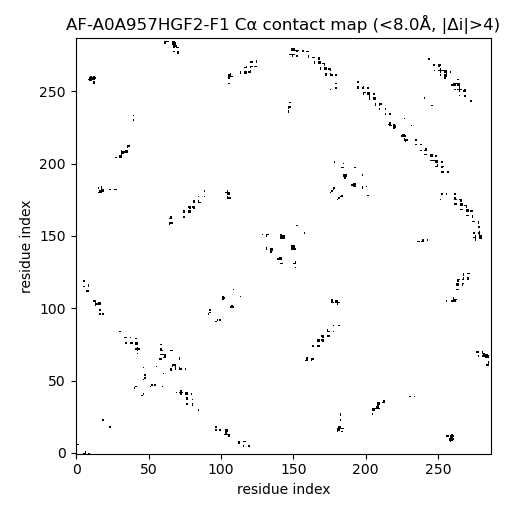A A 1 188 ? -26.056 7.411 9.462 1.00 83.00 188 ALA A CA 1
ATOM 1505 C C . ALA A 1 188 ? -26.525 6.897 10.838 1.00 83.00 188 ALA A C 1
ATOM 1507 O O . ALA A 1 188 ? -26.478 7.647 11.806 1.00 83.00 188 ALA A O 1
ATOM 1508 N N . THR A 1 189 ? -26.945 5.629 10.927 1.00 82.62 189 THR A N 1
ATOM 1509 C CA . THR A 1 189 ? -27.355 4.969 12.177 1.00 82.62 189 THR A CA 1
ATOM 1510 C C . THR A 1 189 ? -26.173 4.454 12.998 1.00 82.62 189 THR A C 1
ATOM 1512 O O . THR A 1 189 ? -26.379 3.979 14.107 1.00 82.62 189 THR A O 1
ATOM 1515 N N . GLY A 1 190 ? -24.941 4.563 12.484 1.00 83.50 190 GLY A N 1
ATOM 1516 C CA . GLY A 1 190 ? -23.742 4.047 13.147 1.00 83.50 190 GLY A CA 1
ATOM 1517 C C . GLY A 1 190 ? -23.438 2.583 12.831 1.00 83.50 190 GLY A C 1
ATOM 1518 O O . GLY A 1 190 ? -22.507 2.027 13.399 1.00 83.50 190 GLY A O 1
ATOM 1519 N N . ASP A 1 191 ? -24.162 1.961 11.898 1.00 88.19 191 ASP A N 1
ATOM 1520 C CA . ASP A 1 191 ? -23.873 0.601 11.445 1.00 88.19 191 ASP A CA 1
ATOM 1521 C C . ASP A 1 191 ? -22.860 0.591 10.303 1.00 88.19 191 ASP A C 1
ATOM 1523 O O . ASP A 1 191 ? -22.777 1.512 9.484 1.00 88.19 191 ASP A O 1
ATOM 1527 N N . ASP A 1 192 ? -22.131 -0.507 10.179 1.00 90.25 192 ASP A N 1
ATOM 1528 C CA . ASP A 1 192 ? -21.308 -0.787 9.015 1.00 90.25 192 ASP A CA 1
ATOM 1529 C C . ASP A 1 192 ? -22.117 -0.811 7.710 1.00 90.25 192 ASP A C 1
ATOM 1531 O O . ASP A 1 192 ? -23.117 -1.519 7.581 1.00 90.25 192 ASP A O 1
ATOM 1535 N N . VAL A 1 193 ? -21.610 -0.147 6.670 1.00 94.62 193 VAL A N 1
ATOM 1536 C CA . VAL A 1 193 ? -22.203 -0.275 5.331 1.00 94.62 193 VAL A CA 1
ATOM 1537 C C . VAL A 1 193 ? -22.046 -1.703 4.771 1.00 94.62 193 VAL A C 1
ATOM 1539 O O . VAL A 1 193 ? -21.163 -2.458 5.210 1.00 94.62 193 VAL A O 1
ATOM 1542 N N . PRO A 1 194 ? -22.845 -2.084 3.752 1.00 95.56 194 PRO A N 1
ATOM 1543 C CA . PRO A 1 194 ? -22.643 -3.325 3.010 1.00 95.56 194 PRO A CA 1
ATOM 1544 C C . PRO A 1 194 ? -21.212 -3.464 2.474 1.00 95.56 194 PRO A C 1
ATOM 1546 O O . PRO A 1 194 ? -20.618 -2.494 2.003 1.00 95.56 194 PRO A O 1
ATOM 1549 N N . MET A 1 195 ? -20.681 -4.692 2.482 1.00 95.88 195 MET A N 1
ATOM 1550 C CA . MET A 1 195 ? -19.276 -4.982 2.150 1.00 95.88 195 MET A CA 1
ATOM 1551 C C . MET A 1 195 ? -18.833 -4.405 0.798 1.00 95.88 195 MET A C 1
ATOM 1553 O O . MET A 1 195 ? -17.752 -3.834 0.709 1.00 95.88 195 MET A O 1
ATOM 1557 N N . TRP A 1 196 ? -19.672 -4.500 -0.236 1.00 96.38 196 TRP A N 1
ATOM 1558 C CA . TRP A 1 196 ? -19.346 -3.971 -1.563 1.00 96.38 196 TRP A CA 1
ATOM 1559 C C . TRP A 1 196 ? -19.204 -2.440 -1.568 1.00 96.38 196 TRP A C 1
ATOM 1561 O O . TRP A 1 196 ? -18.320 -1.918 -2.240 1.00 96.38 196 TRP A O 1
ATOM 1571 N N . ARG A 1 197 ? -20.009 -1.710 -0.776 1.00 96.81 197 ARG A N 1
ATOM 1572 C CA . ARG A 1 197 ? -19.887 -0.247 -0.634 1.00 96.81 197 ARG A CA 1
ATOM 1573 C C . ARG A 1 197 ? -18.606 0.127 0.096 1.00 96.81 197 ARG A C 1
ATOM 1575 O O . ARG A 1 197 ? -17.932 1.061 -0.320 1.00 96.81 197 ARG A O 1
ATOM 1582 N N . ALA A 1 198 ? -18.256 -0.616 1.148 1.00 96.62 198 ALA A N 1
ATOM 1583 C CA . ALA A 1 198 ? -16.989 -0.423 1.849 1.00 96.62 198 ALA A CA 1
ATOM 1584 C C . ALA A 1 198 ? -15.792 -0.668 0.914 1.00 96.62 198 ALA A C 1
ATOM 1586 O O . ALA A 1 198 ? -14.854 0.123 0.903 1.00 96.62 198 ALA A O 1
ATOM 1587 N N . MET A 1 199 ? -15.848 -1.721 0.088 1.00 97.94 199 MET A N 1
ATOM 1588 C CA . MET A 1 199 ? -14.808 -2.019 -0.902 1.00 97.94 199 MET A CA 1
ATOM 1589 C C . MET A 1 199 ? -14.672 -0.894 -1.923 1.00 97.94 199 MET A C 1
ATOM 1591 O O . MET A 1 199 ? -13.568 -0.403 -2.119 1.00 97.94 199 MET A O 1
ATOM 1595 N N . LEU A 1 200 ? -15.777 -0.448 -2.530 1.00 97.81 200 LEU A N 1
ATOM 1596 C CA . LEU A 1 200 ? -15.747 0.647 -3.502 1.00 97.81 200 LEU A CA 1
ATOM 1597 C C . LEU A 1 200 ? -15.224 1.950 -2.892 1.00 97.81 200 LEU A C 1
ATOM 1599 O O . LEU A 1 200 ? -14.434 2.634 -3.531 1.00 97.81 200 LEU A O 1
ATOM 1603 N N . ALA A 1 201 ? -15.619 2.279 -1.660 1.00 96.44 201 ALA A N 1
ATOM 1604 C CA . ALA A 1 201 ? -15.141 3.478 -0.979 1.00 96.44 201 ALA A CA 1
ATOM 1605 C C . ALA A 1 201 ? -13.632 3.421 -0.703 1.00 96.44 201 ALA A C 1
ATOM 1607 O O . ALA A 1 201 ? -12.919 4.375 -1.003 1.00 96.44 201 ALA A O 1
ATOM 1608 N N . ASN A 1 202 ? -13.132 2.292 -0.194 1.00 97.75 202 ASN A N 1
ATOM 1609 C CA . ASN A 1 202 ? -11.709 2.119 0.100 1.00 97.75 202 ASN A CA 1
ATOM 1610 C C . ASN A 1 202 ? -10.860 2.049 -1.177 1.00 97.75 202 ASN A C 1
ATOM 1612 O O . ASN A 1 202 ? -9.796 2.659 -1.233 1.00 97.75 202 ASN A O 1
ATOM 1616 N N . VAL A 1 203 ? -11.340 1.367 -2.222 1.00 98.38 203 VAL A N 1
ATOM 1617 C CA . VAL A 1 203 ? -10.714 1.382 -3.555 1.00 98.38 203 VAL A CA 1
ATOM 1618 C C . VAL A 1 203 ? -10.675 2.804 -4.103 1.00 98.38 203 VAL A C 1
ATOM 1620 O O . VAL A 1 203 ? -9.617 3.266 -4.519 1.00 98.38 203 VAL A O 1
ATOM 1623 N N . GLY A 1 204 ? -11.801 3.519 -4.049 1.00 97.50 204 GLY A N 1
ATOM 1624 C CA . GLY A 1 204 ? -11.890 4.913 -4.466 1.00 97.50 204 GLY A CA 1
ATOM 1625 C C . GLY A 1 204 ? -10.863 5.779 -3.743 1.00 97.50 204 GLY A C 1
ATOM 1626 O O . GLY A 1 204 ? -10.135 6.521 -4.397 1.00 97.50 204 GLY A O 1
ATOM 1627 N N . LEU A 1 205 ? -10.723 5.628 -2.424 1.00 96.81 205 LEU A N 1
ATOM 1628 C CA . LEU A 1 205 ? -9.726 6.364 -1.647 1.00 96.81 205 LEU A CA 1
ATOM 1629 C C . LEU A 1 205 ? -8.294 6.134 -2.129 1.00 96.81 205 LEU A C 1
ATOM 1631 O O . LEU A 1 205 ? -7.544 7.090 -2.293 1.00 96.81 205 LEU A O 1
ATOM 1635 N N . LEU A 1 206 ? -7.921 4.873 -2.354 1.00 97.94 206 LEU A N 1
ATOM 1636 C CA . LEU A 1 206 ? -6.554 4.516 -2.728 1.00 97.94 206 LEU A CA 1
ATOM 1637 C C . LEU A 1 206 ? -6.219 4.879 -4.181 1.00 97.94 206 LEU A C 1
ATOM 1639 O O . LEU A 1 206 ? -5.062 5.133 -4.501 1.00 97.94 206 LEU A O 1
ATOM 1643 N N . VAL A 1 207 ? -7.214 4.877 -5.069 1.00 97.88 207 VAL A N 1
ATOM 1644 C CA . VAL A 1 207 ? -6.997 4.945 -6.521 1.00 97.88 207 VAL A CA 1
ATOM 1645 C C . VAL A 1 207 ? -7.268 6.334 -7.099 1.00 97.88 207 VAL A C 1
ATOM 1647 O O . VAL A 1 207 ? -6.609 6.721 -8.064 1.00 97.88 207 VAL A O 1
ATOM 1650 N N . THR A 1 208 ? -8.195 7.107 -6.521 1.00 97.81 208 THR A N 1
ATOM 1651 C CA . THR A 1 208 ? -8.669 8.373 -7.118 1.00 97.81 208 THR A CA 1
ATOM 1652 C C . THR A 1 208 ? -7.531 9.352 -7.386 1.00 97.81 208 THR A C 1
ATOM 1654 O O . THR A 1 208 ? -7.465 9.913 -8.475 1.00 97.81 208 THR A O 1
ATOM 1657 N N . GLY A 1 209 ? -6.599 9.522 -6.444 1.00 97.25 209 GLY A N 1
ATOM 1658 C CA . GLY A 1 209 ? -5.459 10.417 -6.645 1.00 97.25 209 GLY A CA 1
ATOM 1659 C C . GLY A 1 209 ? -4.596 10.031 -7.841 1.00 97.25 209 GLY A C 1
ATOM 1660 O O . GLY A 1 209 ? -4.254 10.881 -8.659 1.00 97.25 209 GLY A O 1
ATOM 1661 N N . ILE A 1 210 ? -4.278 8.742 -7.972 1.00 97.62 210 ILE A N 1
ATOM 1662 C CA . ILE A 1 210 ? -3.465 8.230 -9.080 1.00 97.62 210 ILE A CA 1
ATOM 1663 C C . ILE A 1 210 ? -4.209 8.371 -10.411 1.00 97.62 210 ILE A C 1
ATOM 1665 O O . ILE A 1 210 ? -3.606 8.751 -11.410 1.00 97.62 210 ILE A O 1
ATOM 1669 N N . VAL A 1 211 ? -5.524 8.137 -10.436 1.00 98.12 211 VAL A N 1
ATOM 1670 C CA . VAL A 1 211 ? -6.342 8.371 -11.637 1.00 98.12 211 VAL A CA 1
ATOM 1671 C C . VAL A 1 211 ? -6.322 9.846 -12.033 1.00 98.12 211 VAL A C 1
ATOM 1673 O O . VAL A 1 211 ? -6.107 10.149 -13.202 1.00 98.12 211 VAL A O 1
ATOM 1676 N N . VAL A 1 212 ? -6.480 10.769 -11.082 1.00 97.69 212 VAL A N 1
ATOM 1677 C CA . VAL A 1 212 ? -6.399 12.213 -11.352 1.00 97.69 212 VAL A CA 1
ATOM 1678 C C . VAL A 1 212 ? -5.015 12.597 -11.881 1.00 97.69 212 VAL A C 1
ATOM 1680 O O . VAL A 1 212 ? -4.929 13.317 -12.874 1.00 97.69 212 VAL A O 1
ATOM 1683 N N . LEU A 1 213 ? -3.937 12.072 -11.289 1.00 97.06 213 LEU A N 1
ATOM 1684 C CA . LEU A 1 213 ? -2.567 12.273 -11.773 1.00 97.06 213 LEU A CA 1
ATOM 1685 C C . LEU A 1 213 ? -2.403 11.813 -13.230 1.00 97.06 213 LEU A C 1
ATOM 1687 O O . LEU A 1 213 ? -1.834 12.530 -14.052 1.00 97.06 213 LEU A O 1
ATOM 1691 N N . LEU A 1 214 ? -2.926 10.631 -13.559 1.00 96.88 214 LEU A N 1
ATOM 1692 C CA . LEU A 1 214 ? -2.894 10.090 -14.916 1.00 96.88 214 LEU A CA 1
ATOM 1693 C C . LEU A 1 214 ? -3.699 10.950 -15.891 1.00 96.88 214 LEU A C 1
ATOM 1695 O O . LEU A 1 214 ? -3.223 11.199 -16.993 1.00 96.88 214 LEU A O 1
ATOM 1699 N N . LEU A 1 215 ? -4.875 11.447 -15.497 1.00 97.00 215 LEU A N 1
ATOM 1700 C CA . LEU A 1 215 ? -5.674 12.354 -16.326 1.00 97.00 215 LEU A CA 1
ATOM 1701 C C . LEU A 1 215 ? -4.935 13.670 -16.600 1.00 97.00 215 LEU A C 1
ATOM 1703 O O . LEU A 1 215 ? -4.902 14.110 -17.747 1.00 97.00 215 LEU A O 1
ATOM 1707 N N . ILE A 1 216 ? -4.290 14.260 -15.587 1.00 96.25 216 ILE A N 1
ATOM 1708 C CA . ILE A 1 216 ? -3.470 15.475 -15.741 1.00 96.25 216 ILE A CA 1
ATOM 1709 C C . ILE A 1 216 ? -2.346 15.253 -16.756 1.00 96.25 216 ILE A C 1
ATOM 1711 O O . ILE A 1 216 ? -2.064 16.137 -17.556 1.00 96.25 216 ILE A O 1
ATOM 1715 N N . GLN A 1 217 ? -1.725 14.074 -16.748 1.00 95.44 217 GLN A N 1
ATOM 1716 C CA . GLN A 1 217 ? -0.636 13.742 -17.661 1.00 95.44 217 GLN A CA 1
ATOM 1717 C C . GLN A 1 217 ? -1.133 13.423 -19.081 1.00 95.44 217 GLN A C 1
ATOM 1719 O O . GLN A 1 217 ? -0.599 13.941 -20.061 1.00 95.44 217 GLN A O 1
ATOM 1724 N N . TYR A 1 218 ? -2.169 12.591 -19.209 1.00 95.19 218 TYR A N 1
ATOM 1725 C CA . TYR A 1 218 ? -2.603 12.048 -20.497 1.00 95.19 218 TYR A CA 1
ATOM 1726 C C . TYR A 1 218 ? -3.586 12.929 -21.265 1.00 95.19 218 TYR A C 1
ATOM 1728 O O . TYR A 1 218 ? -3.575 12.867 -22.490 1.00 95.19 218 TYR A O 1
ATOM 1736 N N . ILE A 1 219 ? -4.415 13.753 -20.613 1.00 96.56 219 ILE A N 1
ATOM 1737 C CA . ILE A 1 219 ? -5.338 14.641 -21.343 1.00 96.56 219 ILE A CA 1
ATOM 1738 C C . ILE A 1 219 ? -4.553 15.610 -22.247 1.00 96.56 219 ILE A C 1
ATOM 1740 O O . ILE A 1 219 ? -4.838 15.642 -23.446 1.00 96.56 219 ILE A O 1
ATOM 1744 N N . PRO A 1 220 ? -3.530 16.342 -21.756 1.00 95.19 220 PRO A N 1
ATOM 1745 C CA . PRO A 1 220 ? -2.725 17.214 -22.611 1.00 95.19 220 PRO A CA 1
ATOM 1746 C C . PRO A 1 220 ? -1.916 16.434 -23.649 1.00 95.19 220 PRO A C 1
ATOM 1748 O O . PRO A 1 220 ? -1.817 16.880 -24.790 1.00 95.19 220 PRO A O 1
ATOM 1751 N N . LEU A 1 221 ? -1.409 15.246 -23.289 1.00 94.69 221 LEU A N 1
ATOM 1752 C CA . LEU A 1 221 ? -0.704 14.368 -24.227 1.00 94.69 221 LEU A CA 1
ATOM 1753 C C . LEU A 1 221 ? -1.576 13.987 -25.427 1.00 94.69 221 LEU A C 1
ATOM 1755 O O . LEU A 1 221 ? -1.145 14.086 -26.573 1.00 94.69 221 LEU A O 1
ATOM 1759 N N . MET A 1 222 ? -2.826 13.598 -25.173 1.00 95.56 222 MET A N 1
ATOM 1760 C CA . MET A 1 222 ? -3.797 13.262 -26.218 1.00 95.56 222 MET A CA 1
ATOM 1761 C C . MET A 1 222 ? -4.286 14.490 -26.995 1.00 95.56 222 MET A C 1
ATOM 1763 O O . MET A 1 222 ? -4.740 14.348 -28.126 1.00 95.56 222 MET A O 1
ATOM 1767 N N . ALA A 1 223 ? -4.146 15.691 -26.430 1.00 96.12 223 ALA A N 1
ATOM 1768 C CA . ALA A 1 223 ? -4.395 16.958 -27.114 1.00 96.12 223 ALA A CA 1
ATOM 1769 C C . ALA A 1 223 ? -3.186 17.467 -27.934 1.00 96.12 223 ALA A C 1
ATOM 1771 O O . ALA A 1 223 ? -3.257 18.549 -28.512 1.00 96.12 223 ALA A O 1
ATOM 1772 N N . GLY A 1 224 ? -2.080 16.713 -27.993 1.00 94.56 224 GLY A N 1
ATOM 1773 C CA . GLY A 1 224 ? -0.885 17.050 -28.777 1.00 94.56 224 GLY A CA 1
ATOM 1774 C C . GLY A 1 224 ? 0.185 17.853 -28.028 1.00 94.56 224 GLY A C 1
ATOM 1775 O O . GLY A 1 224 ? 1.152 18.295 -28.642 1.00 94.56 224 GLY A O 1
ATOM 1776 N N . SER A 1 225 ? 0.038 18.043 -26.715 1.00 93.50 225 SER A N 1
ATOM 1777 C CA . SER A 1 225 ? 1.066 18.655 -25.859 1.00 93.50 225 SER A CA 1
ATOM 1778 C C . SER A 1 225 ? 2.020 17.597 -25.286 1.00 93.50 225 SER A C 1
ATOM 1780 O O . SER A 1 225 ? 1.657 16.427 -25.208 1.00 93.50 225 SER A O 1
ATOM 1782 N N . PRO A 1 226 ? 3.240 17.949 -24.847 1.00 92.06 226 PRO A N 1
ATOM 1783 C CA . PRO A 1 226 ? 4.062 17.025 -24.066 1.00 92.06 226 PRO A CA 1
ATOM 1784 C C . PRO A 1 226 ? 3.419 16.718 -22.702 1.00 92.06 226 PRO A C 1
ATOM 1786 O O . PRO A 1 226 ? 2.532 17.440 -22.244 1.00 92.06 226 PRO A O 1
ATOM 1789 N N . LEU A 1 227 ? 3.897 15.662 -22.031 1.00 90.50 227 LEU A N 1
ATOM 1790 C CA . LEU A 1 227 ? 3.500 15.339 -20.655 1.00 90.50 227 LEU A CA 1
ATOM 1791 C C . LEU A 1 227 ? 3.802 16.531 -19.722 1.00 90.50 227 LEU A C 1
ATOM 1793 O O . LEU A 1 227 ? 4.981 16.851 -19.544 1.00 90.50 227 LEU A O 1
ATOM 1797 N N . PRO A 1 228 ? 2.791 17.159 -19.094 1.00 90.69 228 PRO A N 1
ATOM 1798 C CA . PRO A 1 228 ? 2.967 18.385 -18.309 1.00 90.69 228 PRO A CA 1
ATOM 1799 C C . PRO A 1 228 ? 4.002 18.302 -17.184 1.00 90.69 228 PRO A C 1
ATOM 1801 O O . PRO A 1 228 ? 4.648 19.298 -16.877 1.00 90.69 228 PRO A O 1
ATOM 1804 N N . LEU A 1 229 ? 4.157 17.129 -16.562 1.00 89.69 229 LEU A N 1
ATOM 1805 C CA . LEU A 1 229 ? 5.073 16.911 -15.438 1.00 89.69 229 LEU A CA 1
ATOM 1806 C C . LEU A 1 229 ? 6.388 16.220 -15.847 1.00 89.69 229 LEU A C 1
ATOM 1808 O O . LEU A 1 229 ? 7.174 15.867 -14.979 1.00 89.69 229 LEU A O 1
ATOM 1812 N N . GLY A 1 230 ? 6.632 15.987 -17.144 1.00 83.94 230 GLY A N 1
ATOM 1813 C CA . GLY A 1 230 ? 7.932 15.536 -17.676 1.00 83.94 230 GLY A CA 1
ATOM 1814 C C . GLY A 1 230 ? 8.361 14.084 -17.388 1.00 83.94 230 GLY A C 1
ATOM 1815 O O . GLY A 1 230 ? 9.334 13.615 -17.971 1.00 83.94 230 GLY A O 1
ATOM 1816 N N . GLU A 1 231 ? 7.635 13.334 -16.557 1.00 88.06 231 GLU A N 1
ATOM 1817 C CA . GLU A 1 231 ? 8.056 12.011 -16.061 1.00 88.06 231 GLU A CA 1
ATOM 1818 C C . GLU A 1 231 ? 7.426 10.824 -16.812 1.00 88.06 231 GLU A C 1
ATOM 1820 O O . GLU A 1 231 ? 6.529 10.143 -16.308 1.00 88.06 231 GLU A O 1
ATOM 1825 N N . SER A 1 232 ? 7.885 10.537 -18.034 1.00 90.62 232 SER A N 1
ATOM 1826 C CA . SER A 1 232 ? 7.262 9.518 -18.907 1.00 90.62 232 SER A CA 1
ATOM 1827 C C . SER A 1 232 ? 7.219 8.112 -18.291 1.00 90.62 232 SER A C 1
ATOM 1829 O O . SER A 1 232 ? 6.157 7.487 -18.235 1.00 90.62 232 SER A O 1
ATOM 1831 N N . LEU A 1 233 ? 8.358 7.615 -17.793 1.00 90.31 233 LEU A N 1
ATOM 1832 C CA . LEU A 1 233 ? 8.466 6.255 -17.255 1.00 90.31 233 LEU A CA 1
ATOM 1833 C C . LEU A 1 233 ? 7.613 6.076 -15.995 1.00 90.31 233 LEU A C 1
ATOM 1835 O O . LEU A 1 233 ? 6.824 5.135 -15.908 1.00 90.31 233 LEU A O 1
ATOM 1839 N N . LEU A 1 234 ? 7.728 6.999 -15.038 1.00 92.06 234 LEU A N 1
ATOM 1840 C CA . LEU A 1 234 ? 6.948 6.937 -13.804 1.00 92.06 234 LEU A CA 1
ATOM 1841 C C . LEU A 1 234 ? 5.449 7.118 -14.075 1.00 92.06 234 LEU A 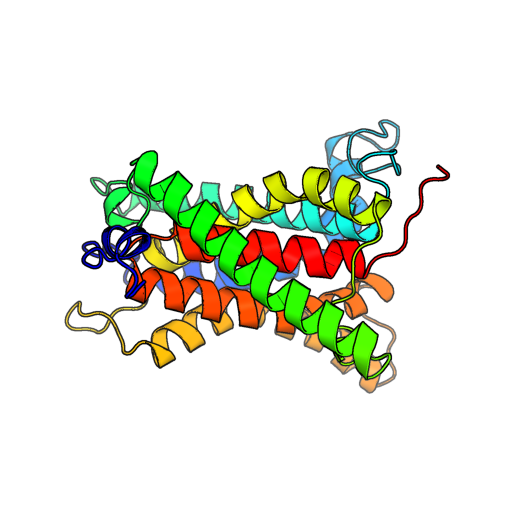C 1
ATOM 1843 O O . LEU A 1 234 ? 4.633 6.501 -13.395 1.00 92.06 234 LEU A O 1
ATOM 1847 N N . THR A 1 235 ? 5.065 7.881 -15.103 1.00 93.94 235 THR A N 1
ATOM 1848 C CA . THR A 1 235 ? 3.655 7.989 -15.503 1.00 93.94 235 THR A CA 1
ATOM 1849 C C . THR A 1 235 ? 3.110 6.635 -15.985 1.00 93.94 235 THR A C 1
ATOM 1851 O O . THR A 1 235 ? 1.986 6.271 -15.649 1.00 93.94 235 THR A O 1
ATOM 1854 N N . ILE A 1 236 ? 3.900 5.834 -16.710 1.00 92.44 236 ILE A N 1
ATOM 1855 C CA . ILE A 1 236 ? 3.498 4.465 -17.087 1.00 92.44 236 ILE A CA 1
ATOM 1856 C C . ILE A 1 236 ? 3.400 3.563 -15.846 1.00 92.44 236 ILE A C 1
ATOM 1858 O O . ILE A 1 236 ? 2.438 2.808 -15.709 1.00 92.44 236 ILE A O 1
ATOM 1862 N N . VAL A 1 237 ? 4.345 3.676 -14.908 1.00 92.75 237 VAL A N 1
ATOM 1863 C CA . VAL A 1 237 ? 4.305 2.946 -13.627 1.00 92.75 237 VAL A CA 1
ATOM 1864 C C . VAL A 1 237 ? 3.049 3.302 -12.815 1.00 92.75 237 VAL A C 1
ATOM 1866 O O . VAL A 1 237 ? 2.454 2.424 -12.190 1.00 92.75 237 VAL A O 1
ATOM 1869 N N . ALA A 1 238 ? 2.578 4.552 -12.864 1.00 95.25 238 ALA A N 1
ATOM 1870 C CA . ALA A 1 238 ? 1.365 4.981 -12.167 1.00 95.25 238 ALA A CA 1
ATOM 1871 C C . ALA A 1 238 ? 0.106 4.200 -12.603 1.00 95.25 238 ALA A C 1
ATOM 1873 O O . ALA A 1 238 ? -0.735 3.887 -11.758 1.00 95.25 238 ALA A O 1
ATOM 1874 N N . PHE A 1 239 ? -0.011 3.785 -13.874 1.00 94.44 239 PHE A N 1
ATOM 1875 C CA . PHE A 1 239 ? -1.124 2.925 -14.316 1.00 94.44 239 PHE A CA 1
ATOM 1876 C C . PHE A 1 239 ? -1.162 1.585 -13.590 1.00 94.44 239 PHE A C 1
ATOM 1878 O O . PHE A 1 239 ? -2.239 1.094 -13.247 1.00 94.44 239 PHE A O 1
ATOM 1885 N N . GLN A 1 240 ? 0.003 0.993 -13.325 1.00 95.00 240 GLN A N 1
ATOM 1886 C CA . GLN A 1 240 ? 0.080 -0.270 -12.603 1.00 95.00 240 GLN A CA 1
ATOM 1887 C C . GLN A 1 240 ? -0.505 -0.125 -11.190 1.00 95.00 240 GLN A C 1
ATOM 1889 O O . GLN A 1 240 ? -1.226 -1.010 -10.725 1.00 95.00 240 GLN A O 1
ATOM 1894 N N . PHE A 1 241 ? -0.270 1.012 -10.526 1.00 95.94 241 PHE A N 1
ATOM 1895 C CA . PHE A 1 241 ? -0.796 1.273 -9.185 1.00 95.94 241 PHE A CA 1
ATOM 1896 C C . PHE A 1 241 ? -2.315 1.423 -9.132 1.00 95.94 241 PHE A C 1
ATOM 1898 O O . PHE A 1 241 ? -2.896 1.060 -8.115 1.00 95.94 241 PHE A O 1
ATOM 1905 N N . VAL A 1 242 ? -2.983 1.841 -10.211 1.00 96.94 242 VAL A N 1
ATOM 1906 C CA . VAL A 1 242 ? -4.457 1.820 -10.280 1.00 96.94 242 VAL A CA 1
ATOM 1907 C C . VAL A 1 242 ? -4.974 0.398 -10.050 1.00 96.94 242 VAL A C 1
ATOM 1909 O O . VAL A 1 242 ? -5.829 0.176 -9.192 1.00 96.94 242 VAL A O 1
ATOM 1912 N N . ALA A 1 243 ? -4.413 -0.587 -10.753 1.00 95.50 243 ALA A N 1
ATOM 1913 C CA . ALA A 1 243 ? -4.810 -1.985 -10.606 1.00 95.50 243 ALA A CA 1
ATOM 1914 C C . ALA A 1 243 ? -4.371 -2.574 -9.255 1.00 95.50 243 ALA A C 1
ATOM 1916 O O . ALA A 1 243 ? -5.172 -3.202 -8.561 1.00 95.50 243 ALA A O 1
ATOM 1917 N N . LEU A 1 244 ? -3.117 -2.345 -8.851 1.00 96.69 244 LEU A N 1
ATOM 1918 C CA . LEU A 1 244 ? -2.576 -2.904 -7.609 1.00 96.69 244 LEU A CA 1
ATOM 1919 C C . LEU A 1 244 ? -3.294 -2.375 -6.367 1.00 96.69 244 LEU A C 1
ATOM 1921 O O . LEU A 1 244 ? -3.649 -3.159 -5.488 1.00 96.69 244 LEU A O 1
ATOM 1925 N N . LEU A 1 245 ? -3.552 -1.068 -6.304 1.00 97.75 245 LEU A N 1
ATOM 1926 C CA . LEU A 1 245 ? -4.257 -0.454 -5.181 1.00 97.75 245 LEU A CA 1
ATOM 1927 C C . LEU A 1 245 ? -5.750 -0.792 -5.186 1.00 97.75 245 LEU A C 1
ATOM 1929 O O . LEU A 1 245 ? -6.339 -0.914 -4.113 1.00 97.75 245 LEU A O 1
ATOM 1933 N N . THR A 1 246 ? -6.347 -1.041 -6.357 1.00 98.12 246 THR A N 1
ATOM 1934 C CA . THR A 1 246 ? -7.700 -1.613 -6.441 1.00 98.12 246 THR A CA 1
ATOM 1935 C C . THR A 1 246 ? -7.748 -2.985 -5.773 1.00 98.12 246 THR A C 1
ATOM 1937 O O . THR A 1 246 ? -8.580 -3.219 -4.895 1.00 98.12 246 THR A O 1
ATOM 1940 N N . ILE A 1 247 ? -6.826 -3.887 -6.132 1.00 97.44 247 ILE A N 1
ATOM 1941 C CA . ILE A 1 247 ? -6.749 -5.223 -5.526 1.00 97.44 247 ILE A CA 1
ATOM 1942 C C . ILE A 1 247 ? -6.490 -5.105 -4.021 1.00 97.44 247 ILE A C 1
ATOM 1944 O O . ILE A 1 247 ? -7.198 -5.736 -3.236 1.00 97.44 247 ILE A O 1
ATOM 1948 N N . ALA A 1 248 ? -5.542 -4.260 -3.604 1.00 98.25 248 ALA A N 1
ATOM 1949 C CA . ALA A 1 248 ? -5.236 -4.047 -2.193 1.00 98.25 248 ALA A CA 1
ATOM 1950 C C . ALA A 1 248 ? -6.451 -3.527 -1.410 1.00 98.25 248 ALA A C 1
ATOM 1952 O O . ALA A 1 248 ? -6.766 -4.068 -0.353 1.00 98.25 248 ALA A O 1
ATOM 1953 N N . GLY A 1 249 ? -7.184 -2.544 -1.940 1.00 98.06 249 GLY A N 1
ATOM 1954 C CA . GLY A 1 249 ? -8.392 -2.005 -1.311 1.00 98.06 249 GLY A CA 1
ATOM 1955 C C . GLY A 1 249 ? -9.482 -3.062 -1.125 1.00 98.06 249 GLY A C 1
ATOM 1956 O O . GLY A 1 249 ? -10.082 -3.152 -0.048 1.00 98.06 249 GLY A O 1
ATOM 1957 N N . VAL A 1 250 ? -9.699 -3.917 -2.131 1.00 98.56 250 VAL A N 1
ATOM 1958 C CA . VAL A 1 250 ? -10.640 -5.046 -2.042 1.00 98.56 250 VAL A CA 1
ATOM 1959 C C . VAL A 1 250 ? -10.173 -6.071 -1.011 1.00 98.56 250 VAL A C 1
ATOM 1961 O O . VAL A 1 250 ? -10.951 -6.443 -0.135 1.00 98.56 250 VAL A O 1
ATOM 1964 N N . VAL A 1 251 ? -8.914 -6.508 -1.086 1.00 98.38 251 VAL A N 1
ATOM 1965 C CA . VAL A 1 251 ? -8.332 -7.531 -0.204 1.00 98.38 251 VAL A CA 1
ATOM 1966 C C . VAL A 1 251 ? -8.346 -7.078 1.253 1.00 98.38 251 VAL A C 1
ATOM 1968 O O . VAL A 1 251 ? -8.823 -7.813 2.118 1.00 98.38 251 VAL A O 1
ATOM 1971 N N . MET A 1 252 ? -7.883 -5.858 1.529 1.00 98.50 252 MET A N 1
ATOM 1972 C CA . MET A 1 252 ? -7.852 -5.300 2.881 1.00 98.50 252 MET A CA 1
ATOM 1973 C C . MET A 1 252 ? -9.255 -5.216 3.467 1.00 98.50 252 MET A C 1
ATOM 1975 O O . MET A 1 252 ? -9.500 -5.747 4.550 1.00 98.50 252 MET A O 1
ATOM 1979 N N . THR A 1 253 ? -10.202 -4.670 2.700 1.00 98.25 253 THR A N 1
ATOM 1980 C CA . THR A 1 253 ? -11.597 -4.569 3.137 1.00 98.25 253 THR A CA 1
ATOM 1981 C C . THR A 1 253 ? -12.228 -5.941 3.343 1.00 98.25 253 THR A C 1
ATOM 1983 O O . THR A 1 253 ? -12.915 -6.151 4.339 1.00 98.25 253 THR A O 1
ATOM 1986 N N . PHE A 1 254 ? -11.994 -6.897 2.440 1.00 98.12 254 PHE A N 1
ATOM 1987 C CA . PHE A 1 254 ? -12.524 -8.251 2.569 1.00 98.12 254 PHE A CA 1
ATOM 1988 C C . PHE A 1 254 ? -12.055 -8.911 3.863 1.00 98.12 254 PHE A C 1
ATOM 1990 O O . PHE A 1 254 ? -12.881 -9.392 4.639 1.00 98.12 254 PHE A O 1
ATOM 1997 N N . PHE A 1 255 ? -10.742 -8.927 4.108 1.00 97.94 255 PHE A N 1
ATOM 1998 C CA . PHE A 1 255 ? -10.198 -9.589 5.286 1.00 97.94 255 PHE A CA 1
ATOM 1999 C C . PHE A 1 255 ? -10.590 -8.867 6.565 1.00 97.94 255 PHE A C 1
ATOM 2001 O O . PHE A 1 255 ? -11.066 -9.541 7.469 1.00 97.94 255 PHE A O 1
ATOM 2008 N N . PHE A 1 256 ? -10.554 -7.533 6.604 1.00 97.56 256 PHE A N 1
ATOM 2009 C CA . PHE A 1 256 ? -11.061 -6.773 7.746 1.00 97.56 256 PHE A CA 1
ATOM 2010 C C . PHE A 1 256 ? -12.505 -7.160 8.100 1.00 97.56 256 PHE A C 1
ATOM 2012 O O . PHE A 1 256 ? -12.805 -7.482 9.249 1.00 97.56 256 PHE A O 1
ATOM 2019 N N . ARG A 1 257 ? -13.394 -7.244 7.099 1.00 96.31 257 ARG A N 1
ATOM 2020 C CA . ARG A 1 257 ? -14.799 -7.646 7.292 1.00 96.31 257 ARG A CA 1
ATOM 2021 C C . ARG A 1 257 ? -14.986 -9.095 7.732 1.00 96.31 257 ARG A C 1
ATOM 2023 O O . ARG A 1 257 ? -16.070 -9.439 8.195 1.00 96.31 257 ARG A O 1
ATOM 2030 N N . LYS A 1 258 ? -13.977 -9.949 7.555 1.00 96.31 258 LYS A N 1
ATOM 2031 C CA . LYS A 1 258 ? -14.019 -11.368 7.930 1.00 96.31 258 LYS A CA 1
ATOM 2032 C C . LYS A 1 258 ? -13.262 -11.685 9.215 1.00 96.31 258 LYS A C 1
ATOM 2034 O O . LYS A 1 258 ? -13.590 -12.690 9.836 1.00 96.31 258 LYS A O 1
ATOM 2039 N N . THR A 1 259 ? -12.265 -10.890 9.591 1.00 95.94 259 THR A N 1
ATOM 2040 C CA . THR A 1 259 ? -11.385 -11.165 10.734 1.00 95.94 259 THR A CA 1
ATOM 2041 C C . THR A 1 259 ? -11.513 -10.151 11.863 1.00 95.94 259 THR A C 1
ATOM 2043 O O . THR A 1 259 ? -10.949 -10.390 12.922 1.00 95.94 259 THR A O 1
ATOM 2046 N N . GLY A 1 260 ? -12.189 -9.014 11.661 1.00 95.00 260 GLY A N 1
ATOM 2047 C CA . GLY A 1 260 ? -12.260 -7.940 12.663 1.00 95.00 260 GLY A CA 1
ATOM 2048 C C . GLY A 1 260 ? -10.945 -7.182 12.863 1.00 95.00 260 GLY A C 1
ATOM 2049 O O . GLY A 1 260 ? -10.878 -6.253 13.658 1.00 95.00 260 GLY A O 1
ATOM 2050 N N . THR A 1 261 ? -9.895 -7.541 12.125 1.00 96.88 261 THR A N 1
ATOM 2051 C CA . THR A 1 261 ? -8.542 -7.001 12.291 1.00 96.88 261 THR A CA 1
ATOM 2052 C C . THR A 1 261 ? -7.921 -6.664 10.941 1.00 96.88 261 THR A C 1
ATOM 2054 O O . THR A 1 261 ? -8.216 -7.304 9.931 1.00 96.88 261 THR A O 1
ATOM 2057 N N . LEU A 1 262 ? -7.029 -5.675 10.909 1.00 97.12 262 LEU A N 1
ATOM 2058 C CA . LEU A 1 262 ? -6.391 -5.215 9.670 1.00 97.12 262 LEU A CA 1
ATOM 2059 C C . LEU A 1 262 ? -5.263 -6.136 9.162 1.00 97.12 262 LEU A C 1
ATOM 2061 O O . LEU A 1 262 ? -4.898 -6.078 7.987 1.00 97.12 262 LEU A O 1
ATOM 2065 N N . TYR A 1 263 ? -4.714 -7.003 10.022 1.00 98.31 263 TYR A N 1
ATOM 2066 C CA . TYR A 1 263 ? -3.446 -7.708 9.781 1.00 98.31 263 TYR A CA 1
ATOM 2067 C C . TYR A 1 263 ? -3.440 -8.604 8.540 1.00 98.31 263 TYR A C 1
ATOM 2069 O O . TYR A 1 263 ? -2.539 -8.492 7.715 1.00 98.31 263 TYR A O 1
ATOM 2077 N N . THR A 1 264 ? -4.432 -9.490 8.381 1.00 98.19 264 THR A N 1
ATOM 2078 C CA . THR A 1 264 ? -4.429 -10.455 7.260 1.00 98.19 264 THR A CA 1
ATOM 2079 C C . THR A 1 264 ? -4.475 -9.731 5.913 1.00 98.19 264 THR A C 1
ATOM 2081 O O . THR A 1 264 ? -3.726 -10.072 4.998 1.00 98.19 264 THR A O 1
ATOM 2084 N N . GLY A 1 265 ? -5.321 -8.703 5.808 1.00 98.19 265 GLY A N 1
ATOM 2085 C CA . GLY A 1 265 ? -5.436 -7.881 4.608 1.00 98.19 265 GLY A CA 1
ATOM 2086 C C . GLY A 1 265 ? -4.156 -7.103 4.310 1.00 98.19 265 GLY A C 1
ATOM 2087 O O . GLY A 1 265 ? -3.681 -7.128 3.179 1.00 98.19 265 GLY A O 1
ATOM 2088 N N . ALA A 1 266 ? -3.567 -6.467 5.327 1.00 98.50 266 ALA A N 1
ATOM 2089 C CA . ALA A 1 266 ? -2.324 -5.714 5.185 1.00 98.50 266 ALA A CA 1
ATOM 2090 C C . ALA A 1 266 ? -1.147 -6.604 4.750 1.00 98.50 266 ALA A C 1
ATOM 2092 O O . ALA A 1 266 ? -0.445 -6.269 3.797 1.00 98.50 266 ALA A O 1
ATOM 2093 N N . PHE A 1 267 ? -0.960 -7.763 5.391 1.00 98.81 267 PHE A N 1
ATOM 2094 C CA . PHE A 1 267 ? 0.108 -8.697 5.032 1.00 98.81 267 PHE A CA 1
ATOM 2095 C C . PHE A 1 267 ? -0.068 -9.264 3.627 1.00 98.81 267 PHE A C 1
ATOM 2097 O O . PHE A 1 267 ? 0.904 -9.326 2.878 1.00 98.81 267 PHE A O 1
ATOM 2104 N N . LEU A 1 268 ? -1.289 -9.643 3.240 1.00 98.75 268 LEU A N 1
ATOM 2105 C CA . LEU A 1 268 ? -1.533 -10.177 1.902 1.00 98.75 268 LEU A CA 1
ATOM 2106 C C . LEU A 1 268 ? -1.305 -9.118 0.818 1.00 98.75 268 LEU A C 1
ATOM 2108 O O . LEU A 1 268 ? -0.655 -9.419 -0.180 1.00 98.75 268 LEU A O 1
ATOM 2112 N N . SER A 1 269 ? -1.771 -7.882 1.022 1.00 98.69 269 SER A N 1
ATOM 2113 C CA . SER A 1 269 ? -1.513 -6.772 0.096 1.00 98.69 269 SER A CA 1
ATOM 2114 C C . SER A 1 269 ? -0.022 -6.454 -0.018 1.00 98.69 269 SER A C 1
ATOM 2116 O O . SER A 1 269 ? 0.477 -6.294 -1.130 1.00 98.69 269 SER A O 1
ATOM 2118 N N . ALA A 1 270 ? 0.706 -6.426 1.105 1.00 98.69 270 ALA A N 1
ATOM 2119 C CA . ALA A 1 270 ? 2.149 -6.204 1.112 1.00 98.69 270 ALA A CA 1
ATOM 2120 C C . ALA A 1 270 ? 2.897 -7.302 0.345 1.00 98.69 270 ALA A C 1
ATOM 2122 O O . ALA A 1 270 ? 3.698 -7.000 -0.537 1.00 98.69 270 ALA A O 1
ATOM 2123 N N . LEU A 1 271 ? 2.595 -8.571 0.631 1.00 98.62 271 LEU A N 1
ATOM 2124 C CA . LEU A 1 271 ? 3.164 -9.724 -0.065 1.00 98.62 271 LEU A CA 1
ATOM 2125 C C . LEU A 1 271 ? 2.879 -9.679 -1.572 1.00 98.62 271 LEU A C 1
ATOM 2127 O O . LEU A 1 271 ? 3.791 -9.829 -2.381 1.00 98.62 271 LEU A O 1
ATOM 2131 N N . PHE A 1 272 ? 1.622 -9.442 -1.951 1.00 98.06 272 PHE A N 1
ATOM 2132 C CA . PHE A 1 272 ? 1.196 -9.404 -3.346 1.00 98.06 272 PHE A CA 1
ATOM 2133 C C . PHE A 1 272 ? 1.880 -8.279 -4.127 1.00 98.06 272 PHE A C 1
ATOM 2135 O O . PHE A 1 272 ? 2.445 -8.522 -5.191 1.00 98.06 272 PHE A O 1
ATOM 2142 N N . ILE A 1 273 ? 1.881 -7.060 -3.588 1.00 97.56 273 ILE A N 1
ATOM 2143 C CA . ILE A 1 273 ? 2.467 -5.902 -4.268 1.00 97.56 273 ILE A CA 1
ATOM 2144 C C . ILE A 1 273 ? 3.987 -6.012 -4.340 1.00 97.56 273 ILE A C 1
ATOM 2146 O O . ILE A 1 273 ? 4.551 -5.764 -5.404 1.00 97.56 273 ILE A O 1
ATOM 2150 N N . THR A 1 274 ? 4.647 -6.458 -3.267 1.00 97.62 274 THR A N 1
ATOM 2151 C CA . THR A 1 274 ? 6.101 -6.688 -3.295 1.00 97.62 274 THR A CA 1
ATOM 2152 C C . THR A 1 274 ? 6.457 -7.710 -4.370 1.00 97.62 274 THR A C 1
ATOM 2154 O O . THR A 1 274 ? 7.384 -7.485 -5.143 1.00 97.62 274 THR A O 1
ATOM 2157 N N . TRP A 1 275 ? 5.701 -8.809 -4.470 1.00 96.75 275 TRP A N 1
ATOM 2158 C CA . TRP A 1 275 ? 5.923 -9.824 -5.497 1.00 96.75 275 TRP A CA 1
ATOM 2159 C C . TRP A 1 275 ? 5.776 -9.244 -6.906 1.00 96.75 275 TRP A C 1
ATOM 2161 O O . TRP A 1 275 ? 6.697 -9.363 -7.713 1.00 96.75 275 TRP A O 1
ATOM 2171 N N . VAL A 1 276 ? 4.650 -8.589 -7.197 1.00 95.50 276 VAL A N 1
ATOM 2172 C CA . VAL A 1 276 ? 4.361 -8.056 -8.535 1.00 95.50 276 VAL A CA 1
ATOM 2173 C C . VAL A 1 276 ? 5.387 -7.003 -8.961 1.00 95.50 276 VAL A C 1
ATOM 2175 O O . VAL A 1 276 ? 5.843 -7.013 -10.104 1.00 95.50 276 VAL A O 1
ATOM 2178 N N . ILE A 1 277 ? 5.794 -6.118 -8.051 1.00 94.56 277 ILE A N 1
ATOM 2179 C CA . ILE A 1 277 ? 6.791 -5.092 -8.359 1.00 94.56 277 ILE A CA 1
ATOM 2180 C C . ILE A 1 277 ? 8.162 -5.740 -8.573 1.00 94.56 277 ILE A C 1
ATOM 2182 O O . ILE A 1 277 ? 8.765 -5.555 -9.626 1.00 94.56 277 ILE A O 1
ATOM 2186 N N . VAL A 1 278 ? 8.643 -6.567 -7.644 1.00 94.81 278 VAL A N 1
ATOM 2187 C CA . VAL A 1 278 ? 9.993 -7.141 -7.752 1.00 94.81 278 VAL A CA 1
ATOM 2188 C C . VAL A 1 278 ? 10.132 -8.075 -8.956 1.00 94.81 278 VAL A C 1
ATOM 2190 O O . VAL A 1 278 ? 11.160 -8.058 -9.635 1.00 94.81 278 VAL A O 1
ATOM 2193 N N . ALA A 1 279 ? 9.099 -8.855 -9.275 1.00 92.88 279 ALA A N 1
ATOM 2194 C CA . ALA A 1 279 ? 9.105 -9.730 -10.445 1.00 92.88 279 ALA A CA 1
ATOM 2195 C C . ALA A 1 279 ? 9.022 -8.957 -11.777 1.00 92.88 279 ALA A C 1
ATOM 2197 O O . ALA A 1 279 ? 9.505 -9.440 -12.804 1.00 92.88 279 ALA A O 1
ATOM 2198 N N . GLY A 1 280 ? 8.395 -7.775 -11.773 1.00 89.44 280 GLY A N 1
ATOM 2199 C CA . GLY A 1 280 ? 8.144 -6.965 -12.965 1.00 89.44 280 GLY A CA 1
ATOM 2200 C C . GLY A 1 280 ? 9.239 -5.955 -13.318 1.00 89.44 280 GLY A C 1
ATOM 2201 O O . GLY A 1 280 ? 9.281 -5.511 -14.463 1.00 89.44 280 GLY A O 1
ATOM 2202 N N . GLN A 1 281 ? 10.114 -5.592 -12.374 1.00 89.62 281 GLN A N 1
ATOM 2203 C CA . GLN A 1 281 ? 11.085 -4.505 -12.550 1.00 89.62 281 GLN A CA 1
ATOM 2204 C C . GLN A 1 281 ? 12.484 -4.971 -12.979 1.00 89.62 281 GLN A C 1
ATOM 2206 O O . GLN A 1 281 ? 12.960 -6.047 -12.607 1.00 89.62 281 GLN A O 1
ATOM 2211 N N . ALA A 1 282 ? 13.168 -4.115 -13.742 1.00 88.25 282 ALA A N 1
ATOM 2212 C CA . ALA A 1 282 ? 14.536 -4.351 -14.194 1.00 88.25 282 ALA A CA 1
ATOM 2213 C C . ALA A 1 282 ? 15.553 -4.236 -13.047 1.00 88.25 282 ALA A C 1
ATOM 2215 O O . ALA A 1 282 ? 15.441 -3.386 -12.157 1.00 88.25 282 ALA A O 1
ATOM 2216 N N . THR A 1 283 ? 16.573 -5.087 -13.097 1.00 89.62 283 THR A N 1
ATOM 2217 C CA . THR A 1 283 ? 17.683 -5.126 -12.143 1.00 89.62 283 THR A CA 1
ATOM 2218 C C . THR A 1 283 ? 18.854 -4.308 -12.684 1.00 89.62 283 THR A C 1
ATOM 2220 O O . THR A 1 283 ? 19.293 -4.528 -13.806 1.00 89.62 283 THR A O 1
ATOM 2223 N N . HIS A 1 284 ? 19.346 -3.368 -11.881 1.00 86.56 284 HIS A N 1
ATOM 2224 C CA . HIS A 1 284 ? 20.352 -2.366 -12.251 1.00 86.56 284 HIS A CA 1
ATOM 2225 C C . HIS A 1 284 ? 21.680 -2.548 -11.497 1.00 86.56 284 HIS A C 1
ATOM 2227 O O . HIS A 1 284 ? 22.581 -1.727 -11.631 1.00 86.56 284 HIS A O 1
ATOM 2233 N N . PHE A 1 285 ? 21.802 -3.607 -10.692 1.00 84.88 285 PHE A N 1
ATOM 2234 C CA . PHE A 1 285 ? 23.051 -3.998 -10.042 1.00 84.88 285 PHE A CA 1
ATOM 2235 C C . PHE A 1 285 ? 23.679 -5.172 -10.799 1.00 84.88 285 PHE A C 1
ATOM 2237 O O . PHE A 1 285 ? 22.982 -6.142 -11.110 1.00 84.88 285 PHE A O 1
ATOM 2244 N N . ALA A 1 286 ? 24.978 -5.085 -11.087 1.00 83.31 286 ALA A N 1
ATOM 2245 C CA . ALA A 1 286 ? 25.743 -6.185 -11.666 1.00 83.31 286 ALA A CA 1
ATOM 2246 C C . ALA A 1 286 ? 26.151 -7.156 -10.544 1.00 83.31 286 ALA A C 1
ATOM 2248 O O . ALA A 1 286 ? 26.916 -6.775 -9.659 1.00 83.31 286 ALA A O 1
ATOM 2249 N N . PHE A 1 287 ? 25.579 -8.364 -10.555 1.00 81.06 287 PHE A N 1
ATOM 2250 C CA . PHE A 1 287 ? 25.820 -9.423 -9.564 1.00 81.06 287 PHE A CA 1
ATOM 2251 C C . PHE A 1 287 ? 27.008 -10.310 -9.920 1.00 81.06 287 PHE A C 1
ATOM 2253 O O . PHE A 1 287 ? 27.234 -10.520 -11.133 1.00 81.06 287 PHE A O 1
#

Solvent-accessible surface area (backbone atoms only — not comparable to full-atom values): 15072 Å² total; per-residue (Å²): 91,94,46,84,85,46,35,79,49,52,43,75,70,50,68,76,68,43,58,63,74,72,60,34,57,53,51,51,52,49,62,15,40,49,59,36,71,40,47,63,49,38,45,76,46,42,64,43,71,75,59,40,90,85,56,80,52,93,55,74,49,58,35,97,58,50,21,27,60,66,61,31,18,49,50,48,32,44,46,52,47,30,52,54,51,48,52,54,49,49,54,46,36,74,73,75,44,73,90,69,52,52,46,34,26,22,54,66,92,45,68,74,55,52,54,51,23,45,51,49,22,48,55,56,49,50,51,55,51,49,52,48,52,49,38,33,72,76,70,72,42,71,57,66,57,91,82,39,39,47,53,85,59,51,77,66,38,49,54,31,32,66,62,51,32,63,58,38,34,55,26,29,46,48,51,31,33,40,55,57,10,46,61,38,65,57,43,98,88,72,43,76,50,59,68,70,58,45,22,51,52,44,19,45,38,62,24,47,19,47,52,51,49,49,47,63,33,45,54,43,36,76,72,75,42,70,53,79,81,72,52,68,70,61,56,57,54,47,56,34,47,45,57,52,33,36,50,33,22,40,45,29,44,52,34,26,78,55,26,22,29,32,56,35,13,15,40,30,37,17,54,51,51,37,46,32,48,47,43,60,54,69,74,70,45,90,128